Protein AF-L7U2U8-F1 (afdb_monomer)

Organism: Myxococcus stipitatus (strain DSM 14675 / JCM 12634 / Mx s8) (NCBI:txid1278073)

Radius of gyration: 30.74 Å; Cα contacts (8 Å, |Δi|>4): 497; chains: 1; bounding box: 64×40×84 Å

Foldseek 3Di:
DPFPDDFPQVVVLVVQLQVCLLVLVLVSNCCSQCVPDDPDDDDDDVSVVSSVCSVVAKHWPDKDKGFDDDDPDPVCVFWDWPPDFGMKIWTWIAGPVGDIDIDIWGWDADPPDPSHIHTTDIDTDPPLDPQAAAELQVVLVVVLVQVLVLLVVVLPPPDPAAWQEWEWEAELQQQKTATFTARDPPDDPPPQPPGPGRRSDMDHGVSSNVCQVSVHWYQASVRRIWGGDPVSWTHDPVDIDHPLARNQVSVLVSLVVCLVVCSNVSGRHDQNRFYWYAYPVRSDIPPDSVPDDQSGGSHHDD

Mean predicted aligned error: 12.51 Å

Structure (mmCIF, N/CA/C/O backbone):
data_AF-L7U2U8-F1
#
_entry.id   AF-L7U2U8-F1
#
loop_
_atom_site.group_PDB
_atom_site.id
_atom_site.type_symbol
_atom_site.label_atom_id
_atom_site.label_alt_id
_atom_site.label_comp_id
_atom_site.label_asym_id
_atom_site.label_entity_id
_atom_site.label_seq_id
_atom_site.pdbx_PDB_ins_code
_atom_site.Cartn_x
_atom_site.Cartn_y
_atom_site.Cartn_z
_atom_site.occupancy
_atom_site.B_iso_or_equiv
_atom_site.auth_seq_id
_atom_site.auth_comp_id
_atom_site.auth_asym_id
_atom_site.auth_atom_id
_atom_site.pdbx_PDB_model_num
ATOM 1 N N . MET A 1 1 ? 14.836 21.102 -32.777 1.00 46.28 1 MET A N 1
ATOM 2 C CA . MET A 1 1 ? 15.580 20.172 -31.904 1.00 46.28 1 MET A CA 1
ATOM 3 C C . MET A 1 1 ? 16.946 19.984 -32.528 1.00 46.28 1 MET A C 1
ATOM 5 O O . MET A 1 1 ? 17.035 19.417 -33.609 1.00 46.28 1 MET A O 1
ATOM 9 N N . THR A 1 2 ? 17.975 20.584 -31.941 1.00 41.03 2 THR A N 1
ATOM 10 C CA . THR A 1 2 ? 19.362 20.395 -32.369 1.00 41.03 2 THR A CA 1
ATOM 11 C C . THR A 1 2 ? 19.708 18.920 -32.195 1.00 41.03 2 THR A C 1
ATOM 13 O O . THR A 1 2 ? 19.522 18.366 -31.115 1.00 41.03 2 THR A O 1
ATOM 16 N N . SER A 1 3 ? 20.132 18.258 -33.273 1.00 50.34 3 SER A N 1
ATOM 17 C CA . SER A 1 3 ? 20.672 16.900 -33.206 1.00 50.34 3 SER A CA 1
ATOM 18 C C . SER A 1 3 ? 21.872 16.935 -32.264 1.00 50.34 3 SER A C 1
ATOM 20 O O . SER A 1 3 ? 22.925 17.439 -32.648 1.00 50.34 3 SER A O 1
ATOM 22 N N . SER A 1 4 ? 21.713 16.469 -31.024 1.00 66.94 4 SER A N 1
ATOM 23 C CA . SER A 1 4 ? 22.833 16.331 -30.096 1.00 66.94 4 SER A CA 1
ATOM 24 C C . SER A 1 4 ? 23.853 15.399 -30.739 1.00 66.94 4 SER A C 1
ATOM 26 O O . SER A 1 4 ? 23.506 14.277 -31.120 1.00 66.94 4 SER A O 1
ATOM 28 N N . ALA A 1 5 ? 25.084 15.876 -30.916 1.00 85.75 5 ALA A N 1
ATOM 29 C CA . ALA A 1 5 ? 26.161 15.046 -31.429 1.00 85.75 5 ALA A CA 1
ATOM 30 C C . ALA A 1 5 ? 26.309 13.796 -30.549 1.00 85.75 5 ALA A C 1
ATOM 32 O O . ALA A 1 5 ? 26.176 13.865 -29.327 1.00 85.75 5 ALA A O 1
ATOM 33 N N . ILE A 1 6 ? 26.547 12.651 -31.183 1.00 90.19 6 ILE A N 1
ATOM 34 C CA . ILE A 1 6 ? 26.759 11.391 -30.475 1.00 90.19 6 ILE A CA 1
ATOM 35 C C . ILE A 1 6 ? 28.083 11.496 -29.694 1.00 90.19 6 ILE A C 1
ATOM 37 O O . ILE A 1 6 ? 29.093 11.869 -30.295 1.00 90.19 6 ILE A O 1
ATOM 41 N N . PRO A 1 7 ? 28.114 11.170 -28.389 1.00 92.88 7 PRO A N 1
ATOM 42 C CA . PRO A 1 7 ? 29.323 11.255 -27.582 1.00 92.88 7 PRO A CA 1
ATOM 43 C C . PRO A 1 7 ? 30.416 10.311 -28.102 1.00 92.88 7 PRO A C 1
ATOM 45 O O . PRO A 1 7 ? 30.111 9.150 -28.394 1.00 92.88 7 PRO A O 1
ATOM 48 N N . PRO A 1 8 ? 31.691 10.746 -28.147 1.00 94.00 8 PRO A N 1
ATOM 49 C CA . PRO A 1 8 ? 32.804 9.899 -28.578 1.00 94.00 8 PRO A CA 1
ATOM 50 C C . PRO A 1 8 ? 32.905 8.581 -27.803 1.00 94.00 8 PRO A C 1
ATOM 52 O O . PRO A 1 8 ? 33.158 7.539 -28.399 1.00 94.00 8 PRO A O 1
ATOM 55 N N . GLY A 1 9 ? 32.631 8.597 -26.496 1.00 94.62 9 GLY A N 1
ATOM 56 C CA . GLY A 1 9 ? 32.664 7.389 -25.672 1.00 94.62 9 GLY A CA 1
ATOM 57 C C . GLY A 1 9 ? 31.593 6.356 -26.031 1.00 94.62 9 GLY A C 1
ATOM 58 O O . GLY A 1 9 ? 31.852 5.159 -25.972 1.00 94.62 9 GLY A O 1
ATOM 59 N N . ALA A 1 10 ? 30.419 6.790 -26.499 1.00 94.25 10 ALA A N 1
ATOM 60 C CA . ALA A 1 10 ? 29.383 5.868 -26.960 1.00 94.25 10 ALA A CA 1
ATOM 61 C C . ALA A 1 10 ? 29.778 5.204 -28.292 1.00 94.25 10 ALA A C 1
ATOM 63 O O . ALA A 1 10 ? 29.480 4.032 -28.513 1.00 94.25 10 ALA A O 1
ATOM 64 N N . VAL A 1 11 ? 30.484 5.935 -29.163 1.00 95.81 11 VAL A N 1
ATOM 65 C CA . VAL A 1 11 ? 31.072 5.380 -30.394 1.00 95.81 11 VAL A CA 1
ATOM 66 C C . VAL A 1 11 ? 32.167 4.372 -30.049 1.00 95.81 11 VAL A C 1
ATOM 68 O O . VAL A 1 11 ? 32.107 3.236 -30.511 1.00 95.81 11 VAL A O 1
ATOM 71 N N . ALA A 1 12 ? 33.099 4.749 -29.168 1.00 95.94 12 ALA A N 1
ATOM 72 C CA . ALA A 1 12 ? 34.184 3.880 -28.716 1.00 95.94 12 ALA A CA 1
ATOM 73 C C . ALA A 1 12 ? 33.660 2.588 -28.070 1.00 95.94 12 ALA A C 1
ATOM 75 O O . ALA A 1 12 ? 34.180 1.505 -28.338 1.00 95.94 12 ALA A O 1
ATOM 76 N N . PHE A 1 13 ? 32.584 2.681 -27.281 1.00 96.00 13 PHE A N 1
ATOM 77 C CA . PHE A 1 13 ? 31.914 1.513 -26.721 1.00 96.00 13 PHE A CA 1
ATOM 78 C C . PHE A 1 13 ? 31.439 0.553 -27.817 1.00 96.00 13 PHE A C 1
ATOM 80 O O . PHE A 1 13 ? 31.704 -0.646 -27.737 1.00 96.00 13 PHE A O 1
ATOM 87 N N . VAL A 1 14 ? 30.734 1.064 -28.833 1.00 96.19 14 VAL A N 1
ATOM 88 C CA . VAL A 1 14 ? 30.192 0.242 -29.925 1.00 96.19 14 VAL A CA 1
ATOM 89 C C . VAL A 1 14 ? 31.315 -0.377 -30.747 1.00 96.19 14 VAL A C 1
ATOM 91 O O . VAL A 1 14 ? 31.235 -1.556 -31.078 1.00 96.19 14 VAL A O 1
ATOM 94 N N . ASP A 1 15 ? 32.368 0.373 -31.058 1.00 96.75 15 ASP A N 1
ATOM 95 C CA . ASP A 1 15 ? 33.496 -0.158 -31.823 1.00 96.75 15 ASP A CA 1
ATOM 96 C C . ASP A 1 15 ? 34.214 -1.275 -31.062 1.00 96.75 15 ASP A C 1
ATOM 98 O O . ASP A 1 15 ? 34.418 -2.357 -31.617 1.00 96.75 15 ASP A O 1
ATOM 102 N N . ARG A 1 16 ? 34.469 -1.089 -29.763 1.00 96.56 16 ARG A N 1
ATOM 103 C CA . ARG A 1 16 ? 35.051 -2.144 -28.928 1.00 96.56 16 ARG A CA 1
ATOM 104 C C . ARG A 1 16 ? 34.144 -3.370 -28.822 1.00 96.56 16 ARG A C 1
ATOM 106 O O . ARG A 1 16 ? 34.617 -4.502 -28.906 1.00 96.56 16 ARG A O 1
ATOM 113 N N . TRP A 1 17 ? 32.838 -3.159 -28.687 1.00 95.62 17 TRP A N 1
ATOM 114 C CA . TRP A 1 17 ? 31.859 -4.244 -28.681 1.00 95.62 17 TRP A CA 1
ATOM 115 C C . TRP A 1 17 ? 31.926 -5.065 -29.978 1.00 95.62 17 TRP A C 1
ATOM 117 O O . TRP A 1 17 ? 31.936 -6.294 -29.933 1.00 95.62 17 TRP A O 1
ATOM 127 N N . ARG A 1 18 ? 32.033 -4.399 -31.139 1.00 95.81 18 ARG A N 1
ATOM 128 C CA . ARG A 1 18 ? 32.144 -5.057 -32.454 1.00 95.81 18 ARG A CA 1
ATOM 129 C C . ARG A 1 18 ? 33.395 -5.917 -32.552 1.00 95.81 18 ARG A C 1
ATOM 131 O O . ARG A 1 18 ? 33.295 -7.059 -32.991 1.00 95.81 18 ARG A O 1
ATOM 138 N N . GLU A 1 19 ? 34.540 -5.387 -32.126 1.00 96.88 19 GLU A N 1
ATOM 139 C CA . GLU A 1 19 ? 35.806 -6.127 -32.099 1.00 96.88 1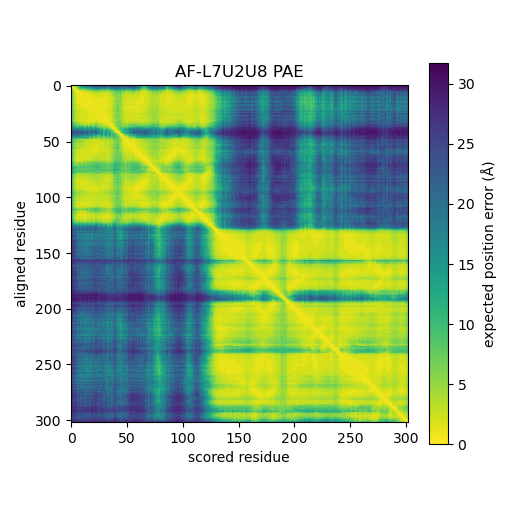9 GLU A CA 1
ATOM 140 C C . GLU A 1 19 ? 35.681 -7.420 -31.286 1.00 96.88 19 GLU A C 1
ATOM 142 O O . GLU A 1 19 ? 36.026 -8.499 -31.768 1.00 96.88 19 GLU A O 1
ATOM 147 N N . LEU A 1 20 ? 35.143 -7.314 -30.068 1.00 94.81 20 LEU A N 1
ATOM 148 C CA . LEU A 1 20 ? 34.976 -8.437 -29.146 1.00 94.81 20 LEU A CA 1
ATOM 149 C C . LEU A 1 20 ? 33.985 -9.478 -29.691 1.00 94.81 20 LEU A C 1
ATOM 151 O O . LEU A 1 20 ? 34.262 -10.679 -29.657 1.00 94.81 20 LEU A O 1
ATOM 155 N N . PHE A 1 21 ? 32.861 -9.030 -30.258 1.00 94.94 21 PHE A N 1
ATOM 156 C CA . PHE A 1 21 ? 31.868 -9.904 -30.883 1.00 94.94 21 PHE A CA 1
ATOM 157 C C . PHE A 1 21 ? 32.439 -10.652 -32.097 1.00 94.94 21 PHE A C 1
ATOM 159 O O . PHE A 1 21 ? 32.289 -11.874 -32.209 1.00 94.94 21 PHE A O 1
ATOM 166 N N . ASP A 1 22 ? 33.127 -9.947 -32.998 1.00 94.31 22 ASP A N 1
ATOM 167 C CA . ASP A 1 22 ? 33.679 -10.536 -34.220 1.00 94.31 22 ASP A CA 1
ATOM 168 C C . ASP A 1 22 ? 34.831 -11.514 -33.927 1.00 94.31 22 ASP A C 1
ATOM 170 O O . ASP A 1 22 ? 34.975 -12.527 -34.630 1.00 94.31 22 ASP A O 1
ATOM 174 N N . ALA A 1 23 ? 35.591 -11.258 -32.855 1.00 95.19 23 ALA A N 1
ATOM 175 C CA . ALA A 1 23 ? 36.606 -12.157 -32.305 1.00 95.19 23 ALA A CA 1
ATOM 176 C C . ALA A 1 23 ? 36.019 -13.351 -31.530 1.00 95.19 23 ALA A C 1
ATOM 178 O O . ALA A 1 23 ? 36.747 -14.295 -31.227 1.00 95.19 23 ALA A O 1
ATOM 179 N N . CYS A 1 24 ? 34.713 -13.337 -31.236 1.00 93.00 24 CYS A N 1
ATOM 180 C CA . CYS A 1 24 ? 34.048 -14.302 -30.356 1.00 93.00 24 CYS A CA 1
ATOM 181 C C . CYS A 1 24 ? 34.644 -14.342 -28.933 1.00 93.00 24 CYS A C 1
ATOM 183 O O . CYS A 1 24 ? 34.600 -15.380 -28.268 1.00 93.00 24 CYS A O 1
ATOM 185 N N . ASP A 1 25 ? 35.181 -13.214 -28.454 1.00 92.81 25 ASP A N 1
ATOM 186 C CA . ASP A 1 25 ? 35.653 -13.058 -27.078 1.00 92.81 25 ASP A CA 1
ATOM 187 C C . ASP A 1 25 ? 34.469 -12.759 -26.153 1.00 92.81 25 ASP A C 1
ATOM 189 O O . ASP A 1 25 ? 34.165 -11.616 -25.813 1.00 92.81 25 ASP A O 1
ATOM 193 N N . TRP A 1 26 ? 33.764 -13.814 -25.749 1.00 88.56 26 TRP A N 1
ATOM 194 C CA . TRP A 1 26 ? 32.560 -13.680 -24.930 1.00 88.56 26 TRP A CA 1
ATOM 195 C C . TRP A 1 26 ? 32.828 -13.217 -23.501 1.00 88.56 26 TRP A C 1
ATOM 197 O O . TRP A 1 26 ? 31.919 -12.696 -22.858 1.00 88.56 26 TRP A O 1
ATOM 207 N N . SER A 1 27 ? 34.043 -13.439 -22.997 1.00 87.00 27 SER A N 1
ATOM 208 C CA . SER A 1 27 ? 34.428 -12.979 -21.665 1.00 87.00 27 SER A CA 1
ATOM 209 C C . SER A 1 27 ? 34.707 -11.483 -21.696 1.00 87.00 27 SER A C 1
ATOM 211 O O . SER A 1 27 ? 34.149 -10.742 -20.890 1.00 87.00 27 SER A O 1
ATOM 213 N N . GLY A 1 28 ? 35.501 -11.034 -22.672 1.00 90.38 28 GLY A N 1
ATOM 214 C CA . GLY A 1 28 ? 35.770 -9.619 -22.892 1.00 90.38 28 GLY A CA 1
ATOM 215 C C . GLY A 1 28 ? 34.504 -8.841 -23.239 1.00 90.38 28 GLY A C 1
ATOM 216 O O . GLY A 1 28 ? 34.296 -7.764 -22.690 1.00 90.38 28 GLY A O 1
ATOM 217 N N . LEU A 1 29 ? 33.617 -9.401 -24.072 1.00 90.38 29 LEU A N 1
ATOM 218 C CA . LEU A 1 29 ? 32.336 -8.771 -24.412 1.00 90.38 29 LEU A CA 1
ATOM 219 C C . LEU A 1 29 ? 31.479 -8.526 -23.166 1.00 90.38 29 LEU A C 1
ATOM 221 O O . LEU A 1 29 ? 30.993 -7.417 -22.971 1.00 90.38 29 LEU A O 1
ATOM 225 N N . ARG A 1 30 ? 31.364 -9.527 -22.286 1.00 86.44 30 ARG A N 1
ATOM 226 C CA . ARG A 1 30 ? 30.598 -9.405 -21.040 1.00 86.44 30 ARG A CA 1
ATOM 227 C C . ARG A 1 30 ? 31.204 -8.373 -20.089 1.00 86.44 30 ARG A C 1
ATOM 229 O O . ARG A 1 30 ? 30.466 -7.569 -19.530 1.00 86.44 30 ARG A O 1
ATOM 236 N N . ALA A 1 31 ? 32.526 -8.393 -19.915 1.00 88.00 31 ALA A N 1
ATOM 237 C CA . ALA A 1 31 ? 33.228 -7.417 -19.080 1.00 88.00 31 ALA A CA 1
ATOM 238 C C . ALA A 1 31 ? 33.072 -5.985 -19.619 1.00 88.00 31 ALA A C 1
ATOM 240 O O . ALA A 1 31 ? 32.948 -5.043 -18.845 1.00 88.00 31 ALA A O 1
ATOM 241 N N . HIS A 1 32 ? 33.029 -5.833 -20.945 1.00 91.00 32 HIS A N 1
ATOM 242 C CA . HIS A 1 32 ? 32.796 -4.555 -21.614 1.00 91.00 32 HIS A CA 1
ATOM 243 C C . HIS A 1 32 ? 31.347 -4.070 -21.463 1.00 91.00 32 HIS A C 1
ATOM 245 O O . HIS A 1 32 ? 31.112 -2.898 -21.196 1.00 91.00 32 HIS A O 1
ATOM 251 N N . GLU A 1 33 ? 30.358 -4.956 -21.602 1.00 90.06 33 GLU A N 1
ATOM 252 C CA . GLU A 1 33 ? 28.937 -4.608 -21.465 1.00 90.06 33 GLU A CA 1
ATOM 253 C C . GLU A 1 33 ? 28.534 -4.278 -20.024 1.00 90.06 33 GLU A C 1
ATOM 255 O O . GLU A 1 33 ? 27.734 -3.362 -19.799 1.00 90.06 33 GLU A O 1
ATOM 260 N N . HIS A 1 34 ? 29.076 -5.029 -19.064 1.00 86.38 34 HIS A N 1
ATOM 261 C CA . HIS A 1 34 ? 28.668 -5.017 -17.664 1.00 86.38 34 HIS A CA 1
ATOM 262 C C . HIS A 1 34 ? 29.891 -5.119 -16.733 1.00 86.38 34 HIS A C 1
ATOM 264 O O . HIS A 1 34 ? 30.089 -6.159 -16.099 1.00 86.38 34 HIS A O 1
ATOM 270 N N . PRO A 1 35 ? 30.701 -4.050 -16.615 1.00 82.81 35 PRO A N 1
ATOM 271 C CA . PRO A 1 35 ? 31.936 -4.067 -15.821 1.00 82.81 35 PRO A CA 1
ATOM 272 C C . PRO A 1 35 ? 31.700 -4.352 -14.329 1.00 82.81 35 PRO A C 1
ATOM 274 O O . PRO A 1 35 ? 32.564 -4.909 -13.659 1.00 82.81 35 PRO A O 1
ATOM 277 N N . ASP A 1 36 ? 30.507 -4.033 -13.822 1.00 81.94 36 ASP A N 1
ATOM 278 C CA . ASP A 1 36 ? 30.144 -4.190 -12.408 1.00 81.94 36 ASP A CA 1
ATOM 279 C C . ASP A 1 36 ? 29.576 -5.584 -12.073 1.00 81.94 36 ASP A C 1
ATOM 281 O O . ASP A 1 36 ? 29.234 -5.863 -10.921 1.00 81.94 36 ASP A O 1
ATOM 285 N N . PHE A 1 37 ? 29.385 -6.459 -13.068 1.00 77.00 37 PHE A N 1
ATOM 286 C CA . PHE A 1 37 ? 28.764 -7.762 -12.838 1.00 77.00 37 PHE A CA 1
ATOM 287 C C . PHE A 1 37 ? 29.791 -8.776 -12.327 1.00 77.00 37 PHE A C 1
ATOM 289 O O . PHE A 1 37 ? 30.851 -8.938 -12.933 1.00 77.00 37 PHE A O 1
ATOM 296 N N . PRO A 1 38 ? 29.470 -9.546 -11.269 1.00 68.31 38 PRO A N 1
ATOM 297 C CA . PRO A 1 38 ? 30.338 -10.629 -10.839 1.00 68.31 38 PRO A CA 1
ATOM 298 C C . PRO A 1 38 ? 30.418 -11.697 -11.936 1.00 68.31 38 PRO A C 1
ATOM 300 O O . PRO A 1 38 ? 29.432 -11.980 -12.631 1.00 68.31 38 PRO A O 1
ATOM 303 N N . GLU A 1 39 ? 31.567 -12.372 -12.044 1.00 64.44 39 GLU A N 1
ATOM 304 C CA . GLU A 1 39 ? 31.780 -13.440 -13.033 1.00 64.44 39 GLU A CA 1
ATOM 305 C C . GLU A 1 39 ? 30.669 -14.519 -12.986 1.00 64.44 39 GLU A C 1
ATOM 307 O O . GLU A 1 39 ? 30.337 -15.111 -14.017 1.00 64.44 39 GLU A O 1
ATOM 312 N N . ALA A 1 40 ? 29.992 -14.699 -11.838 1.00 55.00 40 ALA A N 1
ATOM 313 C CA . ALA A 1 40 ? 29.053 -15.791 -11.558 1.00 55.00 40 ALA A CA 1
ATOM 314 C C . ALA A 1 40 ? 27.517 -15.489 -11.488 1.00 55.00 40 ALA A C 1
ATOM 316 O O . ALA A 1 40 ? 26.773 -16.428 -11.209 1.00 55.00 40 ALA A O 1
ATOM 317 N N . GLY A 1 41 ? 26.962 -14.294 -11.789 1.00 50.75 41 GLY A N 1
ATOM 318 C CA . GLY A 1 41 ? 25.479 -14.138 -11.970 1.00 50.75 41 GLY A CA 1
ATOM 319 C C . GLY A 1 41 ? 24.918 -12.697 -12.067 1.00 50.75 41 GLY A C 1
ATOM 320 O O . GLY A 1 41 ? 25.703 -11.778 -11.867 1.00 50.75 41 GLY A O 1
ATOM 321 N N . PRO A 1 42 ? 23.587 -12.454 -12.259 1.00 50.00 42 PRO A N 1
ATOM 322 C CA . PRO A 1 42 ? 22.564 -13.047 -13.165 1.00 50.00 42 PRO A CA 1
ATOM 323 C C . PRO A 1 42 ? 22.126 -12.068 -14.324 1.00 50.00 42 PRO A C 1
ATOM 325 O O . PRO A 1 42 ? 22.556 -10.921 -14.306 1.00 50.00 42 PRO A O 1
ATOM 328 N N . PRO A 1 43 ? 21.185 -12.386 -15.265 1.00 57.34 43 PRO A N 1
ATOM 329 C CA . PRO A 1 43 ? 21.063 -13.583 -16.113 1.00 57.34 43 PRO A CA 1
ATOM 330 C C . PRO A 1 43 ? 20.791 -13.351 -17.647 1.00 57.34 43 PRO A C 1
ATOM 332 O O . PRO A 1 43 ? 19.831 -12.715 -18.069 1.00 57.34 43 PRO A O 1
ATOM 335 N N . ARG A 1 44 ? 21.555 -14.079 -18.481 1.00 52.38 44 ARG A N 1
ATOM 336 C CA . ARG A 1 44 ? 21.179 -15.118 -19.490 1.00 52.38 44 ARG A CA 1
ATOM 337 C C . ARG A 1 44 ? 20.357 -14.836 -20.770 1.00 52.38 44 ARG A C 1
ATOM 339 O O . ARG A 1 44 ? 20.554 -15.605 -21.715 1.00 52.38 44 ARG A O 1
ATOM 346 N N . GLN A 1 45 ? 19.468 -13.845 -20.878 1.00 49.88 45 GLN A N 1
ATOM 347 C CA . GLN A 1 45 ? 18.602 -13.782 -22.082 1.00 49.88 45 GLN A CA 1
ATOM 348 C C . GLN A 1 45 ? 19.297 -13.219 -23.334 1.00 49.88 45 GLN A C 1
ATOM 350 O O . GLN A 1 45 ? 19.292 -13.890 -24.366 1.00 49.88 45 GLN A O 1
ATOM 355 N N . ASN A 1 46 ? 19.948 -12.053 -23.256 1.00 53.12 46 ASN A N 1
ATOM 356 C CA . ASN A 1 46 ? 20.633 -11.474 -24.423 1.00 53.12 46 ASN A CA 1
ATOM 357 C C . ASN A 1 46 ? 21.952 -12.191 -24.747 1.00 53.12 46 ASN A C 1
ATOM 359 O O . ASN A 1 46 ? 22.205 -12.478 -25.917 1.00 53.12 46 ASN A O 1
ATOM 363 N N . ASP A 1 47 ? 22.733 -12.565 -23.727 1.00 66.12 47 ASP A N 1
ATOM 364 C CA . ASP A 1 47 ? 24.003 -13.283 -23.896 1.00 66.12 47 ASP A CA 1
ATOM 365 C C . ASP A 1 47 ? 23.847 -14.549 -24.734 1.00 66.12 47 ASP A C 1
ATOM 367 O O . ASP A 1 47 ? 24.667 -14.814 -25.608 1.00 66.12 47 ASP A O 1
ATOM 371 N N . SER A 1 48 ? 22.797 -15.342 -24.489 1.00 66.75 48 SER A N 1
ATOM 372 C CA . SER A 1 48 ? 22.593 -16.608 -25.202 1.00 66.75 48 SER A CA 1
ATOM 373 C C . SER A 1 48 ? 22.264 -16.399 -26.683 1.00 66.75 48 SER A C 1
ATOM 375 O O . SER A 1 48 ? 22.789 -17.123 -27.531 1.00 66.75 48 SER A O 1
ATOM 377 N N . PHE A 1 49 ? 21.465 -15.378 -27.009 1.00 78.88 49 PHE A N 1
ATOM 378 C CA . PHE A 1 49 ? 21.120 -15.031 -28.386 1.00 78.88 49 PHE A CA 1
ATOM 379 C C . PHE A 1 49 ? 22.312 -14.437 -29.145 1.00 78.88 49 PHE A C 1
ATOM 381 O O . PHE A 1 49 ? 22.685 -14.955 -30.197 1.00 78.88 49 PHE A O 1
ATOM 388 N N . ILE A 1 50 ? 22.952 -13.401 -28.592 1.00 82.62 50 ILE A N 1
ATOM 389 C CA . ILE A 1 50 ? 24.099 -12.716 -29.209 1.00 82.62 50 ILE A CA 1
ATOM 390 C C . ILE A 1 50 ? 25.264 -13.694 -29.400 1.00 82.62 50 ILE A C 1
ATOM 392 O O . ILE A 1 50 ? 25.771 -13.845 -30.514 1.00 82.62 50 ILE A O 1
ATOM 396 N N . ARG A 1 51 ? 25.624 -14.459 -28.362 1.00 85.56 51 ARG A N 1
ATOM 397 C CA . ARG A 1 51 ? 26.644 -15.515 -28.464 1.00 85.56 51 ARG A CA 1
ATOM 398 C C . ARG A 1 51 ? 26.257 -16.577 -29.493 1.00 85.56 51 ARG A C 1
ATOM 400 O O . ARG A 1 51 ? 27.107 -17.030 -30.258 1.00 85.56 51 ARG A O 1
ATOM 407 N N . GLY A 1 52 ? 24.980 -16.960 -29.542 1.00 86.06 52 GLY A N 1
ATOM 408 C CA . GLY A 1 52 ? 24.448 -17.899 -30.529 1.00 86.06 52 GLY A CA 1
ATOM 409 C C . GLY A 1 52 ? 24.657 -17.423 -31.969 1.00 86.06 52 GLY A C 1
ATOM 410 O O . GLY A 1 52 ? 25.112 -18.202 -32.809 1.00 86.06 52 GLY A O 1
ATOM 411 N N . LEU A 1 53 ? 24.405 -16.141 -32.248 1.00 89.50 53 LEU A N 1
ATOM 412 C CA . LEU A 1 53 ? 24.649 -15.538 -33.561 1.00 89.50 53 LEU A CA 1
ATOM 413 C C . LEU A 1 53 ? 26.138 -15.542 -33.922 1.00 89.50 53 LEU A C 1
ATOM 415 O O . LEU A 1 53 ? 26.507 -15.998 -35.008 1.00 89.50 53 LEU A O 1
ATOM 419 N N . GLY A 1 54 ? 27.003 -15.097 -33.010 1.00 90.69 54 GLY A N 1
ATOM 420 C CA . GLY A 1 54 ? 28.446 -15.065 -33.248 1.00 90.69 54 GLY A CA 1
ATOM 421 C C . GLY A 1 54 ? 29.050 -16.451 -33.492 1.00 90.69 54 GLY A C 1
ATOM 422 O O . GLY A 1 54 ? 29.788 -16.640 -34.466 1.00 90.69 54 GLY A O 1
ATOM 423 N N . ASN A 1 55 ? 28.654 -17.443 -32.683 1.00 91.06 55 ASN A N 1
ATOM 424 C CA . ASN A 1 55 ? 29.032 -18.853 -32.850 1.00 91.06 55 ASN A CA 1
ATOM 425 C C . ASN A 1 55 ? 28.486 -19.457 -34.155 1.00 91.06 55 ASN A C 1
ATOM 427 O O . ASN A 1 55 ? 29.125 -20.318 -34.755 1.00 91.06 55 ASN A O 1
ATOM 431 N N . SER A 1 56 ? 27.338 -18.971 -34.637 1.00 93.06 56 SER A N 1
ATOM 432 C CA . SER A 1 56 ? 26.761 -19.348 -35.938 1.00 93.06 56 SER A CA 1
ATOM 433 C C . SER A 1 56 ? 27.429 -18.636 -37.127 1.00 93.06 56 SER A C 1
ATOM 435 O O . SER A 1 56 ? 26.978 -18.756 -38.268 1.00 93.06 56 SER A O 1
ATOM 437 N N . GLY A 1 57 ? 28.509 -17.889 -36.881 1.00 95.19 57 GLY A N 1
ATOM 438 C CA . GLY A 1 57 ? 29.313 -17.236 -37.910 1.00 95.19 57 GLY A CA 1
ATOM 439 C C . GLY A 1 57 ? 28.764 -15.896 -38.397 1.00 95.19 57 GLY A C 1
ATOM 440 O O . GLY A 1 57 ? 29.200 -15.434 -39.453 1.00 95.19 57 GLY A O 1
ATOM 441 N N . PHE A 1 58 ? 27.823 -15.278 -37.675 1.00 97.38 58 PHE A N 1
ATOM 442 C CA . PHE A 1 58 ? 27.424 -13.892 -37.928 1.00 97.38 58 PHE A CA 1
ATOM 443 C C . PHE A 1 58 ? 28.498 -12.922 -37.430 1.00 97.38 58 PHE A C 1
ATOM 445 O O . PHE A 1 58 ? 29.130 -13.157 -36.402 1.00 97.38 58 PHE A O 1
ATOM 452 N N . ARG A 1 59 ? 28.706 -11.835 -38.172 1.00 96.94 59 ARG A N 1
ATOM 453 C CA . ARG A 1 59 ? 29.654 -10.753 -37.877 1.00 96.94 59 ARG A CA 1
ATOM 454 C C . ARG A 1 59 ? 28.995 -9.402 -38.100 1.00 96.94 59 ARG A C 1
ATOM 456 O O . ARG A 1 59 ? 28.018 -9.325 -38.853 1.00 96.94 59 ARG A O 1
ATOM 463 N N . VAL A 1 60 ? 29.497 -8.349 -37.464 1.00 96.44 60 VAL A N 1
ATOM 464 C CA . VAL A 1 60 ? 28.881 -7.022 -37.579 1.00 96.44 60 VAL A CA 1
ATOM 465 C C . VAL A 1 60 ? 29.146 -6.425 -38.960 1.00 96.44 60 VAL A C 1
ATOM 467 O O . VAL A 1 60 ? 30.267 -6.067 -39.306 1.00 96.44 60 VAL A O 1
ATOM 470 N N . LYS A 1 61 ? 28.086 -6.267 -39.757 1.00 96.88 61 LYS A N 1
ATOM 471 C CA . LYS A 1 61 ? 28.125 -5.592 -41.062 1.00 96.88 61 LYS A CA 1
ATOM 472 C C . LYS A 1 61 ? 28.029 -4.076 -40.902 1.00 96.88 61 LYS A C 1
ATOM 474 O O . LYS A 1 61 ? 28.732 -3.338 -41.586 1.00 96.88 61 LYS A O 1
ATOM 479 N N . SER A 1 62 ? 27.148 -3.609 -40.022 1.00 96.62 62 SER A N 1
ATOM 480 C CA . SER A 1 62 ? 26.994 -2.186 -39.716 1.00 96.62 62 SER A CA 1
ATOM 481 C C . SER A 1 62 ? 26.443 -1.978 -38.313 1.00 96.62 62 SER A C 1
ATOM 483 O O . SER A 1 62 ? 25.656 -2.792 -37.836 1.00 96.62 62 SER A O 1
ATOM 485 N N . ALA A 1 63 ? 26.810 -0.856 -37.702 1.00 96.00 63 ALA A N 1
ATOM 486 C CA . ALA A 1 63 ? 26.293 -0.394 -36.424 1.00 96.00 63 ALA A CA 1
ATOM 487 C C . ALA A 1 63 ? 25.870 1.073 -36.565 1.00 96.00 63 ALA A C 1
ATOM 489 O O . ALA A 1 63 ? 26.626 1.884 -37.102 1.00 96.00 63 ALA A O 1
ATOM 490 N N . LYS A 1 64 ? 24.661 1.417 -36.120 1.00 95.88 64 LYS A N 1
ATOM 491 C CA . LYS A 1 64 ? 24.126 2.779 -36.192 1.00 95.88 64 LYS A CA 1
ATOM 492 C C . LYS A 1 64 ? 23.635 3.217 -34.824 1.00 95.88 64 LYS A C 1
ATOM 494 O O . LYS A 1 64 ? 22.606 2.747 -34.348 1.00 95.88 64 LYS A O 1
ATOM 499 N N . LEU A 1 65 ? 24.357 4.153 -34.222 1.00 95.06 65 LEU A N 1
ATOM 500 C CA . LEU A 1 65 ? 23.999 4.734 -32.938 1.00 95.06 65 LEU A CA 1
ATOM 501 C C . LEU A 1 65 ? 23.040 5.922 -33.133 1.00 95.06 65 LEU A C 1
ATOM 503 O O . LEU A 1 65 ? 23.212 6.732 -34.044 1.00 95.06 65 LEU A O 1
ATOM 507 N N . LYS A 1 66 ? 22.003 6.008 -32.301 1.00 94.44 66 LYS A N 1
ATOM 508 C CA . LYS A 1 66 ? 20.990 7.076 -32.307 1.00 94.44 66 LYS A CA 1
ATOM 509 C C . LYS A 1 66 ? 20.507 7.362 -30.879 1.00 94.44 66 LYS A C 1
ATOM 511 O O . LYS A 1 66 ? 20.671 6.499 -30.017 1.00 94.44 66 LYS A O 1
ATOM 516 N N . PRO A 1 67 ? 19.907 8.534 -30.600 1.00 94.19 67 PRO A N 1
ATOM 517 C CA . PRO A 1 67 ? 19.262 8.785 -29.313 1.00 94.19 67 PRO A CA 1
ATOM 518 C C . PRO A 1 67 ? 18.218 7.714 -28.986 1.00 94.19 67 PRO A C 1
ATOM 520 O O . PRO A 1 67 ? 17.505 7.238 -29.877 1.00 94.19 67 PRO A O 1
ATOM 523 N N . PHE A 1 68 ? 18.137 7.322 -27.715 1.00 91.94 68 PHE A N 1
ATOM 524 C CA . PHE A 1 68 ? 17.203 6.295 -27.279 1.00 91.94 68 PHE A CA 1
ATOM 525 C C . PHE A 1 68 ? 15.756 6.779 -27.389 1.00 91.94 68 PHE A C 1
ATOM 527 O O . PHE A 1 68 ? 15.376 7.822 -26.859 1.00 91.94 68 PHE A O 1
ATOM 534 N N . VAL A 1 69 ? 14.932 5.965 -28.044 1.00 86.19 69 VAL A N 1
ATOM 535 C CA . VAL A 1 69 ? 13.475 6.081 -28.036 1.00 86.19 69 VAL A CA 1
ATOM 536 C C . VAL A 1 69 ? 12.938 4.698 -27.719 1.00 86.19 69 VAL A C 1
ATOM 538 O O . VAL A 1 69 ? 13.220 3.752 -28.454 1.00 86.19 69 VAL A O 1
ATOM 541 N N . GLN A 1 70 ? 12.178 4.572 -26.629 1.00 79.06 70 GLN A N 1
ATOM 542 C CA . GLN A 1 70 ? 11.676 3.275 -26.190 1.00 79.06 70 GLN A CA 1
ATOM 543 C C . GLN A 1 70 ? 10.816 2.624 -27.291 1.00 79.06 70 GLN A C 1
ATOM 545 O O . GLN A 1 70 ? 9.799 3.203 -27.695 1.00 79.06 70 GLN A O 1
ATOM 550 N N . PRO A 1 71 ? 11.183 1.426 -27.787 1.00 73.62 71 PRO A N 1
ATOM 551 C CA . PRO A 1 71 ? 10.397 0.751 -28.810 1.00 73.62 71 PRO A CA 1
ATOM 552 C C . PRO A 1 71 ? 9.029 0.328 -28.269 1.00 73.62 71 PRO A C 1
ATOM 554 O O . PRO A 1 71 ? 8.889 -0.066 -27.112 1.00 73.62 71 PRO A O 1
ATOM 557 N N . ARG A 1 72 ? 8.007 0.313 -29.132 1.00 72.81 72 ARG A N 1
ATOM 558 C CA . ARG A 1 72 ? 6.638 -0.119 -28.776 1.00 72.81 72 ARG A CA 1
ATOM 559 C C . ARG A 1 72 ? 6.464 -1.647 -28.716 1.00 72.81 72 ARG A C 1
ATOM 561 O O . ARG A 1 72 ? 5.352 -2.150 -28.877 1.00 72.81 72 ARG A O 1
ATOM 568 N N . TRP A 1 73 ? 7.545 -2.401 -28.532 1.00 74.00 73 TRP A N 1
ATOM 569 C CA . TRP A 1 73 ? 7.511 -3.864 -28.533 1.00 74.00 73 TRP A CA 1
ATOM 570 C C . TRP A 1 73 ? 6.873 -4.422 -27.260 1.00 74.00 73 TRP A C 1
ATOM 572 O O . TRP A 1 73 ? 6.988 -3.848 -26.179 1.00 74.00 73 TRP A O 1
ATOM 582 N N . SER A 1 74 ? 6.211 -5.574 -27.385 1.00 65.81 74 SER A N 1
ATOM 583 C CA . SER A 1 74 ? 5.498 -6.223 -26.278 1.00 65.81 74 SER A CA 1
ATOM 584 C C . SER A 1 74 ? 6.415 -6.650 -25.131 1.00 65.81 74 SER A C 1
ATOM 586 O O . SER A 1 74 ? 5.961 -6.652 -23.991 1.00 65.81 74 SER A O 1
ATOM 588 N N . ILE A 1 75 ? 7.690 -6.952 -25.404 1.00 59.78 75 ILE A N 1
ATOM 589 C CA . ILE A 1 75 ? 8.678 -7.325 -24.380 1.00 59.78 75 ILE A CA 1
ATOM 590 C C . ILE A 1 75 ? 8.836 -6.234 -23.310 1.00 59.78 75 ILE A C 1
ATOM 592 O O . ILE A 1 75 ? 8.846 -6.538 -22.122 1.00 59.78 75 ILE A O 1
ATOM 596 N N . PHE A 1 76 ? 8.785 -4.956 -23.701 1.00 67.00 76 PHE A N 1
ATOM 597 C CA . PHE A 1 76 ? 8.870 -3.819 -22.777 1.00 67.00 76 PHE A CA 1
ATOM 598 C C . PHE A 1 76 ? 7.613 -3.618 -21.910 1.00 67.00 76 PHE A C 1
ATOM 600 O O . PHE A 1 76 ? 7.557 -2.688 -21.109 1.00 67.00 76 PHE A O 1
ATOM 607 N N . ARG A 1 77 ? 6.581 -4.465 -22.052 1.00 64.50 77 ARG A N 1
ATOM 608 C CA . ARG A 1 77 ? 5.440 -4.506 -21.118 1.00 64.50 77 ARG A CA 1
ATOM 609 C C . ARG A 1 77 ? 5.752 -5.300 -19.852 1.00 64.50 77 ARG A C 1
ATOM 611 O O . ARG A 1 77 ? 5.102 -5.073 -18.838 1.00 64.50 77 ARG A O 1
ATOM 618 N N . LEU A 1 78 ? 6.685 -6.248 -19.940 1.00 64.81 78 LEU A N 1
ATOM 619 C CA . LEU A 1 78 ? 7.031 -7.190 -18.871 1.00 64.81 78 LEU A CA 1
ATOM 620 C C . LEU A 1 78 ? 8.462 -6.992 -18.362 1.00 64.81 78 LEU A C 1
ATOM 622 O O . LEU A 1 78 ? 8.855 -7.622 -17.389 1.00 64.81 78 LEU A O 1
ATOM 626 N N . SER A 1 79 ? 9.240 -6.116 -18.993 1.00 74.88 79 SER A N 1
ATOM 627 C CA . SER A 1 79 ? 10.596 -5.781 -18.576 1.00 74.88 79 SER A CA 1
ATOM 628 C C . SER A 1 79 ? 10.915 -4.309 -18.834 1.00 74.88 79 SER A C 1
ATOM 630 O O . SER A 1 79 ? 10.319 -3.661 -19.698 1.00 74.88 79 SER A O 1
ATOM 632 N N . ARG A 1 80 ? 11.870 -3.768 -18.077 1.00 83.56 80 ARG A N 1
ATOM 633 C CA . ARG A 1 80 ? 12.477 -2.449 -18.310 1.00 83.56 80 ARG A CA 1
ATOM 634 C C . ARG A 1 80 ? 13.976 -2.591 -18.543 1.00 83.56 80 ARG A C 1
ATOM 636 O O . ARG A 1 80 ? 14.577 -3.548 -18.071 1.00 83.56 80 ARG A O 1
ATOM 643 N N . LEU A 1 81 ? 14.572 -1.632 -19.246 1.00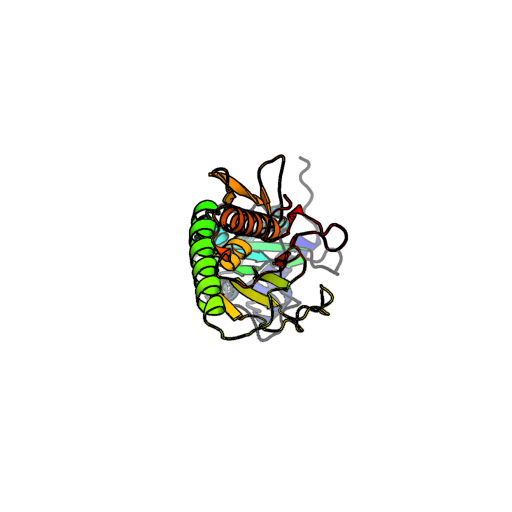 86.00 81 LEU A N 1
ATOM 644 C CA . LEU A 1 81 ? 16.026 -1.549 -19.387 1.00 86.00 81 LEU A CA 1
ATOM 645 C C . LEU A 1 81 ? 16.628 -0.863 -18.159 1.00 86.00 81 LEU A C 1
ATOM 647 O O . LEU A 1 81 ? 16.107 0.159 -17.707 1.00 86.00 81 LEU A O 1
ATOM 651 N N . HIS A 1 82 ? 17.709 -1.426 -17.629 1.00 85.06 82 HIS A N 1
ATOM 652 C CA . HIS A 1 82 ? 18.470 -0.851 -16.528 1.00 85.06 82 HIS A CA 1
ATOM 653 C C . HIS A 1 82 ? 19.981 -0.917 -16.810 1.00 85.06 82 HIS A C 1
ATOM 655 O O . HIS A 1 82 ? 20.449 -1.948 -17.288 1.00 85.06 82 HIS A O 1
ATOM 661 N N . PRO A 1 83 ? 20.746 0.149 -16.510 1.00 88.19 83 PRO A N 1
ATOM 662 C CA . PRO A 1 83 ? 20.262 1.512 -16.229 1.00 88.19 83 PRO A CA 1
ATOM 663 C C . PRO A 1 83 ? 19.454 2.103 -17.407 1.00 88.19 83 PRO A C 1
ATOM 665 O O . PRO A 1 83 ? 19.494 1.542 -18.508 1.00 88.19 83 PRO A O 1
ATOM 668 N N . PRO A 1 84 ? 18.700 3.204 -17.206 1.00 90.00 84 PRO A N 1
ATOM 669 C CA . PRO A 1 84 ? 17.949 3.851 -18.279 1.00 90.00 84 PRO A CA 1
ATOM 670 C C . PRO A 1 84 ? 18.871 4.265 -19.440 1.00 90.00 84 PRO A C 1
ATOM 672 O O . PRO A 1 84 ? 19.817 5.024 -19.222 1.00 90.00 84 PRO A O 1
ATOM 675 N N . PRO A 1 85 ? 18.632 3.778 -20.668 1.00 92.25 85 PRO A N 1
ATOM 676 C CA . PRO A 1 85 ? 19.498 4.079 -21.798 1.00 92.25 85 PRO A CA 1
ATOM 677 C C . PRO A 1 85 ? 19.302 5.506 -22.314 1.00 92.25 85 PRO A C 1
ATOM 679 O O . PRO A 1 85 ? 18.191 6.034 -22.357 1.00 92.25 85 PRO A O 1
ATOM 682 N N . THR A 1 86 ? 20.395 6.098 -22.782 1.00 94.12 86 THR A N 1
ATOM 683 C CA . THR A 1 86 ? 20.428 7.389 -23.481 1.00 94.12 86 THR A CA 1
ATOM 684 C C . THR A 1 86 ? 20.613 7.217 -24.985 1.00 94.12 86 THR A C 1
ATOM 686 O O . THR A 1 86 ? 20.133 8.047 -25.760 1.00 94.12 86 THR A O 1
ATOM 689 N N . TYR A 1 87 ? 21.233 6.114 -25.416 1.00 94.69 87 TYR A N 1
ATOM 690 C CA . TYR A 1 87 ? 21.430 5.790 -26.827 1.00 94.69 87 TYR A CA 1
ATOM 691 C C . TYR A 1 87 ? 20.973 4.372 -27.167 1.00 94.69 87 TYR A C 1
ATOM 693 O O . TYR A 1 87 ? 20.872 3.485 -26.320 1.00 94.69 87 TYR A O 1
ATOM 701 N N . TRP A 1 88 ? 20.692 4.171 -28.448 1.00 93.38 88 TRP A N 1
ATOM 702 C CA . TRP A 1 88 ? 20.298 2.907 -29.046 1.00 93.38 88 TRP A CA 1
ATOM 703 C C . TRP A 1 88 ? 21.178 2.635 -30.261 1.00 93.38 88 TRP A C 1
ATOM 705 O O . TRP A 1 88 ? 21.277 3.479 -31.152 1.00 93.38 88 TRP A O 1
ATOM 715 N N . CYS A 1 89 ? 21.813 1.470 -30.309 1.00 94.69 89 CYS A N 1
ATOM 716 C CA . CYS A 1 89 ? 22.611 1.023 -31.440 1.00 94.69 89 CYS A CA 1
ATOM 717 C C . CYS A 1 89 ? 21.841 -0.040 -32.224 1.00 94.69 89 CYS A C 1
ATOM 719 O O . CYS A 1 89 ? 21.587 -1.116 -31.689 1.00 94.69 89 CYS A O 1
ATOM 721 N N . ASP A 1 90 ? 21.480 0.248 -33.475 1.00 93.94 90 ASP A N 1
ATOM 722 C CA . ASP A 1 90 ? 20.983 -0.770 -34.404 1.00 93.94 90 ASP A CA 1
ATOM 723 C C . ASP A 1 90 ? 22.181 -1.495 -35.031 1.00 93.94 90 ASP A C 1
ATOM 725 O O . ASP A 1 90 ? 23.061 -0.856 -35.615 1.00 93.94 90 ASP A O 1
ATOM 729 N N . LEU A 1 91 ? 22.205 -2.821 -34.947 1.00 94.38 91 LEU A N 1
ATOM 730 C CA . LEU A 1 91 ? 23.218 -3.668 -35.565 1.00 94.38 91 LEU A CA 1
ATOM 731 C C . LEU A 1 91 ? 22.609 -4.437 -36.734 1.00 94.38 91 LEU A C 1
ATOM 733 O O . LEU A 1 91 ? 21.544 -5.038 -36.607 1.00 94.38 91 LEU A O 1
ATOM 737 N N . VAL A 1 92 ? 23.341 -4.498 -37.843 1.00 96.56 92 VAL A N 1
ATOM 738 C CA . VAL A 1 92 ? 23.098 -5.478 -38.904 1.00 96.56 92 VAL A CA 1
ATOM 739 C C . VAL A 1 92 ? 24.229 -6.484 -38.853 1.00 96.56 92 VAL A C 1
ATOM 741 O O . VAL A 1 92 ? 25.402 -6.123 -38.980 1.00 96.56 92 VAL A O 1
ATOM 744 N N . LEU A 1 93 ? 23.876 -7.747 -38.670 1.00 96.81 93 LEU A N 1
ATOM 745 C CA . LEU A 1 93 ? 24.807 -8.858 -38.603 1.00 96.81 93 LEU A CA 1
ATOM 746 C C . LEU A 1 93 ? 24.681 -9.686 -39.879 1.00 96.81 93 LEU A C 1
ATOM 748 O O . LEU A 1 93 ? 23.571 -9.923 -40.347 1.00 96.81 93 LEU A O 1
ATOM 752 N N . ARG A 1 94 ? 25.799 -10.150 -40.440 1.00 97.62 94 ARG A N 1
ATOM 753 C CA . ARG A 1 94 ? 25.825 -10.966 -41.662 1.00 97.62 94 ARG A CA 1
ATOM 754 C C . ARG A 1 94 ? 26.708 -12.194 -41.475 1.00 97.62 94 ARG A C 1
ATOM 756 O O . ARG A 1 94 ? 27.801 -12.081 -40.927 1.00 97.62 94 ARG A O 1
ATOM 763 N N . ASN A 1 95 ? 26.264 -13.356 -41.948 1.00 97.31 95 ASN A N 1
ATOM 764 C CA . ASN A 1 95 ? 27.088 -14.569 -41.960 1.00 97.31 95 ASN A CA 1
ATOM 765 C C . ASN A 1 95 ? 27.787 -14.805 -43.314 1.00 97.31 95 ASN A C 1
ATOM 767 O O . ASN A 1 95 ? 27.506 -14.140 -44.311 1.00 97.31 95 ASN A O 1
ATOM 771 N N . LYS A 1 96 ? 28.686 -15.797 -43.380 1.00 95.38 96 LYS A N 1
ATOM 772 C CA . LYS A 1 96 ? 29.428 -16.144 -44.614 1.00 95.38 96 LYS A CA 1
ATOM 773 C C . LYS A 1 96 ? 28.538 -16.559 -45.794 1.00 95.38 96 LYS A C 1
ATOM 775 O O . LYS A 1 96 ? 28.982 -16.489 -46.933 1.00 95.38 96 LYS A O 1
ATOM 780 N N . LYS A 1 97 ? 27.296 -16.985 -45.534 1.00 95.94 97 LYS A N 1
ATOM 781 C CA . LYS A 1 97 ? 26.302 -17.342 -46.561 1.00 95.94 97 LYS A CA 1
ATOM 782 C C . LYS A 1 97 ? 25.513 -16.125 -47.066 1.00 95.94 97 LYS A C 1
ATOM 784 O O . LYS A 1 97 ? 24.613 -16.287 -47.880 1.00 95.94 97 LYS A O 1
ATOM 789 N N . GLY A 1 98 ? 25.819 -14.924 -46.569 1.00 95.88 98 GLY A N 1
ATOM 790 C CA . GLY A 1 98 ? 25.141 -13.682 -46.934 1.00 95.88 98 GLY A CA 1
ATOM 791 C C . GLY A 1 98 ? 23.803 -13.457 -46.227 1.00 95.88 98 GLY A C 1
ATOM 792 O O . GLY A 1 98 ? 23.136 -12.476 -46.536 1.00 95.88 98 GLY A O 1
ATOM 793 N N . GLN A 1 99 ? 23.409 -14.317 -45.281 1.00 97.31 99 GLN A N 1
ATOM 794 C CA . GLN A 1 99 ? 22.188 -14.107 -44.497 1.00 97.31 99 GLN A CA 1
ATOM 795 C C . GLN A 1 99 ? 22.400 -12.959 -43.515 1.00 97.31 99 GLN A C 1
ATOM 797 O O . GLN A 1 99 ? 23.452 -12.889 -42.873 1.00 97.31 99 GLN A O 1
ATOM 802 N N . GLU A 1 100 ? 21.397 -12.094 -43.388 1.00 97.19 100 GLU A N 1
ATOM 803 C CA . GLU A 1 100 ? 21.416 -10.938 -42.494 1.00 97.19 100 GLU A CA 1
ATOM 804 C C . GLU A 1 100 ? 20.384 -11.086 -41.379 1.00 97.19 100 GLU A C 1
ATOM 806 O O . GLU A 1 100 ? 19.315 -11.658 -41.582 1.00 97.19 100 GLU A O 1
ATOM 811 N N . THR A 1 101 ? 20.717 -10.569 -40.201 1.00 93.12 101 THR A N 1
ATOM 812 C CA . THR A 1 101 ? 19.789 -10.418 -39.079 1.00 93.12 101 THR A CA 1
ATOM 813 C C . THR A 1 101 ? 20.061 -9.104 -38.369 1.00 93.12 101 THR A C 1
ATOM 815 O O . THR A 1 101 ? 21.181 -8.590 -38.389 1.00 93.12 101 THR A O 1
ATOM 818 N N . GLU A 1 102 ? 19.036 -8.574 -37.719 1.00 91.38 102 GLU A N 1
ATOM 819 C CA . GLU A 1 102 ? 19.143 -7.374 -36.902 1.00 91.38 102 GLU A CA 1
ATOM 820 C C . GLU A 1 102 ? 19.377 -7.751 -35.437 1.00 91.38 102 GLU A C 1
ATOM 822 O O . GLU A 1 102 ? 18.867 -8.761 -34.944 1.00 91.38 102 GLU A O 1
ATOM 827 N N . ALA A 1 103 ? 20.166 -6.933 -34.751 1.00 89.19 103 ALA A N 1
ATOM 828 C CA . ALA A 1 103 ? 20.350 -6.959 -33.307 1.00 89.19 103 ALA A CA 1
ATOM 829 C C . ALA A 1 103 ? 20.417 -5.514 -32.797 1.00 89.19 103 ALA A C 1
ATOM 831 O O . ALA A 1 103 ? 20.466 -4.569 -33.586 1.00 89.19 103 ALA A O 1
ATOM 832 N N . PHE A 1 104 ? 20.403 -5.318 -31.484 1.00 90.00 104 PHE A N 1
ATOM 833 C CA . PHE A 1 104 ? 20.513 -3.980 -30.916 1.00 90.00 104 PHE A CA 1
ATOM 834 C C . PHE A 1 104 ? 21.236 -3.987 -29.577 1.00 90.00 104 PHE A C 1
ATOM 836 O O . PHE A 1 104 ? 21.254 -4.996 -28.874 1.00 90.00 104 PHE A O 1
ATOM 843 N N . ILE A 1 105 ? 21.786 -2.825 -29.225 1.00 91.75 105 ILE A N 1
ATOM 844 C CA . ILE A 1 105 ? 22.391 -2.557 -27.919 1.00 91.75 105 ILE A CA 1
ATOM 845 C C . ILE A 1 105 ? 21.814 -1.241 -27.399 1.00 91.75 105 ILE A C 1
ATOM 847 O O . ILE A 1 105 ? 21.883 -0.214 -28.076 1.00 91.75 105 ILE A O 1
ATOM 851 N N . ALA A 1 106 ? 21.237 -1.260 -26.202 1.00 92.94 106 ALA A N 1
ATOM 852 C CA . ALA A 1 106 ? 20.836 -0.045 -25.503 1.00 92.94 106 ALA A CA 1
ATOM 853 C C . ALA A 1 106 ? 21.988 0.401 -24.593 1.00 92.94 106 ALA A C 1
ATOM 855 O O . ALA A 1 106 ? 22.517 -0.421 -23.850 1.00 92.94 106 ALA A O 1
ATOM 856 N N . LEU A 1 107 ? 22.389 1.670 -24.674 1.00 94.38 107 LEU A N 1
ATOM 857 C CA . LEU A 1 107 ? 23.549 2.204 -23.957 1.00 94.38 107 LEU A CA 1
ATOM 858 C C . LEU A 1 107 ? 23.130 3.257 -22.947 1.00 94.38 107 LEU A C 1
ATOM 860 O O . LEU A 1 107 ? 22.317 4.130 -23.262 1.00 94.38 107 LEU A O 1
ATOM 864 N N . ALA A 1 108 ? 23.766 3.232 -21.785 1.00 93.81 108 ALA A N 1
ATOM 865 C CA . ALA A 1 108 ? 23.657 4.266 -20.769 1.00 93.81 108 ALA A CA 1
ATOM 866 C C . ALA A 1 108 ? 25.052 4.763 -20.364 1.00 93.81 108 ALA A C 1
ATOM 868 O O . ALA A 1 108 ? 26.016 4.000 -20.477 1.00 93.81 108 ALA A O 1
ATOM 869 N N . PRO A 1 109 ? 25.174 6.007 -19.870 1.00 93.88 109 PRO A N 1
ATOM 870 C CA . PRO A 1 109 ? 26.403 6.469 -19.241 1.00 93.88 109 PRO A CA 1
ATOM 871 C C . PRO A 1 109 ? 26.778 5.551 -18.076 1.00 93.88 109 PRO A C 1
ATOM 873 O O . PRO A 1 109 ? 25.898 5.045 -17.367 1.00 93.88 109 PRO A O 1
ATOM 876 N N . TRP A 1 110 ? 28.073 5.329 -17.884 1.00 91.50 110 TRP A N 1
ATOM 877 C CA . TRP A 1 110 ? 28.563 4.603 -16.722 1.00 91.50 110 TRP A CA 1
ATOM 878 C C . TRP A 1 110 ? 28.793 5.579 -15.568 1.00 91.50 110 TRP A C 1
ATOM 880 O O . TRP A 1 110 ? 29.514 6.567 -15.695 1.00 91.50 110 TRP A O 1
ATOM 890 N N . GLU A 1 111 ? 28.113 5.341 -14.449 1.00 84.00 111 GLU A N 1
ATOM 891 C CA . GLU A 1 111 ? 28.242 6.184 -13.264 1.00 84.00 111 GLU A CA 1
ATOM 892 C C . GLU A 1 111 ? 29.656 6.070 -12.685 1.00 84.00 111 GLU A C 1
ATOM 894 O O . GLU A 1 111 ? 30.140 4.971 -12.435 1.00 84.00 111 GLU A O 1
ATOM 899 N N . GLY A 1 112 ? 30.304 7.213 -12.455 1.00 80.44 112 GLY A N 1
ATOM 900 C CA . GLY A 1 112 ? 31.643 7.274 -11.861 1.00 80.44 112 GLY A CA 1
ATOM 901 C C . GLY A 1 112 ? 32.802 7.344 -12.858 1.00 80.44 112 GLY A C 1
ATOM 902 O O . GLY A 1 112 ? 33.916 7.629 -12.430 1.00 80.44 112 GLY A O 1
ATOM 903 N N . GLU A 1 113 ? 32.558 7.181 -14.163 1.00 86.62 113 GLU A N 1
ATOM 904 C CA . GLU A 1 113 ? 33.595 7.302 -15.195 1.00 86.62 113 GLU A CA 1
ATOM 905 C C . GLU A 1 113 ? 33.143 8.237 -16.330 1.00 86.62 113 GLU A C 1
ATOM 907 O O . GLU A 1 113 ? 32.265 7.921 -17.137 1.00 86.62 113 GLU A O 1
ATOM 912 N N . GLU A 1 114 ? 33.720 9.443 -16.370 1.00 88.00 114 GLU A N 1
ATOM 913 C CA . GLU A 1 114 ? 33.306 10.491 -17.304 1.00 88.00 114 GLU A CA 1
ATOM 914 C C . GLU A 1 114 ? 33.490 10.054 -18.763 1.00 88.00 114 GLU A C 1
ATOM 916 O O . GLU A 1 114 ? 34.568 9.658 -19.198 1.00 88.00 114 GLU A O 1
ATOM 921 N N . GLY A 1 115 ? 32.410 10.150 -19.540 1.00 87.75 115 GLY A N 1
ATOM 922 C CA . GLY A 1 115 ? 32.413 9.783 -20.952 1.00 87.75 115 GLY A CA 1
ATOM 923 C C . GLY A 1 115 ? 32.344 8.278 -21.220 1.00 87.75 115 GLY A C 1
ATOM 924 O O . GLY A 1 115 ? 32.187 7.909 -22.384 1.00 87.75 115 GLY A O 1
ATOM 925 N N . ALA A 1 116 ? 32.391 7.419 -20.200 1.00 91.69 116 ALA A N 1
ATOM 926 C CA . ALA A 1 116 ? 32.236 5.981 -20.373 1.00 91.69 116 ALA A CA 1
ATOM 927 C C . ALA A 1 116 ? 30.761 5.564 -20.493 1.00 91.69 116 ALA A C 1
ATOM 929 O O . ALA A 1 116 ? 29.837 6.236 -20.023 1.00 91.69 116 ALA A O 1
ATOM 930 N N . PHE A 1 117 ? 30.540 4.431 -21.158 1.00 94.94 117 PHE A N 1
ATOM 931 C CA . PHE A 1 117 ? 29.220 3.860 -21.411 1.00 94.94 117 PHE A CA 1
ATOM 932 C C . PHE A 1 117 ? 29.207 2.383 -21.041 1.00 94.94 117 PHE A C 1
ATOM 934 O O . PHE A 1 117 ? 30.231 1.711 -21.101 1.00 94.94 117 PHE A O 1
ATOM 941 N N . ARG A 1 118 ? 28.017 1.882 -20.714 1.00 93.00 118 ARG A N 1
ATOM 942 C CA . ARG A 1 118 ? 27.745 0.457 -20.513 1.00 93.00 118 ARG A CA 1
ATOM 943 C C . ARG A 1 118 ? 26.450 0.047 -21.202 1.00 93.00 118 ARG A C 1
ATOM 945 O O . ARG A 1 118 ? 25.616 0.900 -21.532 1.00 93.00 118 ARG A O 1
ATOM 952 N N . ALA A 1 119 ? 26.266 -1.254 -21.401 1.00 92.12 119 ALA A N 1
ATOM 953 C CA . ALA A 1 119 ? 25.023 -1.781 -21.946 1.00 92.12 119 ALA A CA 1
ATOM 954 C C . ALA A 1 119 ? 23.928 -1.825 -20.867 1.00 92.12 119 ALA A C 1
ATOM 956 O O . ALA A 1 119 ? 24.171 -2.190 -19.714 1.00 92.12 119 ALA A O 1
ATOM 957 N N . SER A 1 120 ? 22.700 -1.484 -21.248 1.00 89.94 120 SER A N 1
ATOM 958 C CA . SER A 1 120 ? 21.514 -1.730 -20.431 1.00 89.94 120 SER A CA 1
ATOM 959 C C . SER A 1 120 ? 21.059 -3.183 -20.579 1.00 89.94 120 SER A C 1
ATOM 961 O O . SER A 1 120 ? 21.069 -3.739 -21.677 1.00 89.94 120 SER A O 1
ATOM 963 N N . TYR A 1 121 ? 20.565 -3.772 -19.494 1.00 84.31 121 TYR A N 1
ATOM 964 C CA . TYR A 1 121 ? 20.002 -5.121 -19.465 1.00 84.31 121 TYR A CA 1
ATOM 965 C C . TYR A 1 121 ? 18.522 -5.106 -19.071 1.00 84.31 121 TYR A C 1
ATOM 967 O O . TYR A 1 121 ? 18.007 -4.125 -18.528 1.00 84.31 121 TYR A O 1
ATOM 975 N N . TYR A 1 122 ? 17.816 -6.195 -19.374 1.00 81.25 122 TYR A N 1
ATOM 976 C CA . TYR A 1 122 ? 16.412 -6.351 -19.009 1.00 81.25 122 TYR A CA 1
ATOM 977 C C . TYR A 1 122 ? 16.264 -6.700 -17.531 1.00 81.25 122 TYR A C 1
ATOM 979 O O . TYR A 1 122 ? 16.835 -7.674 -17.049 1.00 81.25 122 TYR A O 1
ATOM 987 N N . VAL A 1 123 ? 15.427 -5.939 -16.837 1.00 78.94 123 VAL A N 1
ATOM 988 C CA . VAL A 1 123 ? 14.933 -6.252 -15.498 1.00 78.94 123 VAL A CA 1
ATOM 989 C C . VAL A 1 123 ? 13.452 -6.565 -15.625 1.00 78.94 123 VAL A C 1
ATOM 991 O O . VAL A 1 123 ? 12.697 -5.746 -16.160 1.00 78.94 123 VAL A O 1
ATOM 994 N N . GLU A 1 124 ? 13.040 -7.746 -15.168 1.00 73.62 124 GLU A N 1
ATOM 995 C CA . GLU A 1 124 ? 11.629 -8.132 -15.151 1.00 73.62 124 GLU A CA 1
ATOM 996 C C . GLU A 1 124 ? 10.823 -7.140 -14.311 1.00 73.62 124 GLU A C 1
ATOM 998 O O . GLU A 1 124 ? 11.192 -6.773 -13.193 1.00 73.62 124 GLU A O 1
ATOM 1003 N N . LEU A 1 125 ? 9.716 -6.677 -14.881 1.00 64.31 125 LEU A N 1
ATOM 1004 C CA . LEU A 1 125 ? 8.705 -5.950 -14.140 1.00 64.31 125 LEU A CA 1
ATOM 1005 C C . LEU A 1 125 ? 7.797 -6.999 -13.495 1.00 64.31 125 LEU A C 1
ATOM 1007 O O . LEU A 1 125 ? 7.274 -7.852 -14.220 1.00 64.31 125 LEU A O 1
ATOM 1011 N N . PRO A 1 126 ? 7.565 -6.952 -12.173 1.00 59.88 126 PRO A N 1
ATOM 1012 C CA . PRO A 1 126 ? 6.616 -7.861 -11.550 1.00 59.88 126 PRO A CA 1
ATOM 1013 C C . PRO A 1 126 ? 5.252 -7.725 -12.249 1.00 59.88 126 PRO A C 1
ATOM 1015 O O . PRO A 1 126 ? 4.830 -6.603 -12.568 1.00 59.88 126 PRO A O 1
ATOM 1018 N N . PRO A 1 127 ? 4.553 -8.840 -12.540 1.00 58.38 127 PRO A N 1
ATOM 1019 C CA . PRO A 1 127 ? 3.257 -8.778 -13.194 1.00 58.38 127 PRO A CA 1
ATOM 1020 C C . PRO A 1 127 ? 2.316 -7.926 -12.343 1.00 58.38 127 PRO A C 1
ATOM 1022 O O . PRO A 1 127 ? 2.173 -8.155 -11.143 1.00 58.38 127 PRO A O 1
ATOM 1025 N N . LYS A 1 128 ? 1.652 -6.941 -12.961 1.00 62.53 128 LYS A N 1
ATOM 1026 C CA . LYS A 1 128 ? 0.612 -6.160 -12.281 1.00 62.53 128 LYS A CA 1
ATOM 1027 C C . LYS A 1 128 ? -0.532 -7.106 -11.911 1.00 62.53 128 LYS A C 1
ATOM 1029 O O . LYS A 1 128 ? -1.408 -7.367 -12.740 1.00 62.53 128 LYS A O 1
ATOM 1034 N N . LYS A 1 129 ? -0.526 -7.637 -10.685 1.00 72.44 129 LYS A N 1
ATOM 1035 C CA . LYS A 1 129 ? -1.669 -8.353 -10.113 1.00 72.44 129 LYS A CA 1
ATOM 1036 C C . LYS A 1 129 ? -2.870 -7.414 -10.208 1.00 72.44 129 LYS A C 1
ATOM 1038 O O . LYS A 1 129 ? -2.823 -6.280 -9.734 1.00 72.44 129 LYS A O 1
ATOM 1043 N N . LYS A 1 130 ? -3.935 -7.845 -10.889 1.00 80.56 130 LYS A N 1
ATOM 1044 C CA . L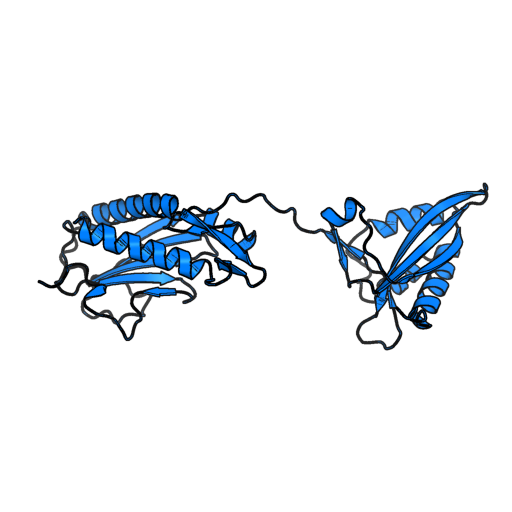YS A 1 130 ? -5.171 -7.059 -10.963 1.00 80.56 130 LYS A CA 1
ATOM 1045 C C . LYS A 1 130 ? -5.861 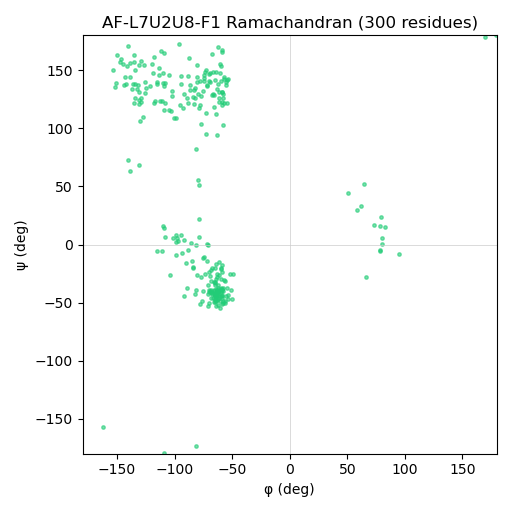-7.134 -9.606 1.00 80.56 130 LYS A C 1
ATOM 1047 O O . LYS A 1 130 ? -6.589 -8.084 -9.341 1.00 80.56 130 LYS A O 1
ATOM 1052 N N . VAL A 1 131 ? -5.624 -6.139 -8.761 1.00 87.88 131 VAL A N 1
ATOM 1053 C CA . VAL A 1 131 ? -6.312 -5.988 -7.477 1.00 87.88 131 VAL A CA 1
ATOM 1054 C C . VAL A 1 131 ? -7.579 -5.162 -7.684 1.00 87.88 131 VAL A C 1
ATOM 1056 O O . VAL A 1 131 ? -7.549 -4.080 -8.273 1.00 87.88 131 VAL A O 1
ATOM 1059 N N . ALA A 1 132 ? -8.718 -5.702 -7.247 1.00 92.81 132 ALA A N 1
ATOM 1060 C CA . ALA A 1 132 ? -9.997 -5.002 -7.311 1.00 92.81 132 ALA A CA 1
ATOM 1061 C C . ALA A 1 132 ? -10.019 -3.817 -6.325 1.00 92.81 132 ALA A C 1
ATOM 1063 O O . ALA A 1 132 ? -9.445 -3.944 -5.239 1.00 92.81 132 ALA A O 1
ATOM 1064 N N . PRO A 1 133 ? -10.724 -2.711 -6.641 1.00 94.94 133 PRO A N 1
ATOM 1065 C CA . PRO A 1 133 ? -10.813 -1.563 -5.746 1.00 94.94 133 PRO A CA 1
ATOM 1066 C C . PRO A 1 133 ? -11.288 -1.924 -4.334 1.00 94.94 133 PRO A C 1
ATOM 1068 O O . PRO A 1 133 ? -12.160 -2.788 -4.167 1.00 94.94 133 PRO A O 1
ATOM 1071 N N . LEU A 1 134 ? -10.730 -1.265 -3.320 1.00 96.81 134 LEU A N 1
ATOM 1072 C CA . LEU A 1 134 ? -11.187 -1.403 -1.937 1.00 96.81 134 LEU A CA 1
ATOM 1073 C C . LEU A 1 134 ? -12.388 -0.493 -1.702 1.00 96.81 134 LEU A C 1
ATOM 1075 O O . LEU A 1 134 ? -12.278 0.711 -1.875 1.00 96.81 134 LEU A O 1
ATOM 1079 N N . ASP A 1 135 ? -13.519 -1.061 -1.308 1.00 97.69 135 ASP A N 1
ATOM 1080 C CA . ASP A 1 135 ? -14.749 -0.317 -1.039 1.00 97.69 135 ASP A CA 1
ATOM 1081 C C . ASP A 1 135 ? -14.907 -0.134 0.469 1.00 97.69 135 ASP A C 1
ATOM 1083 O O . ASP A 1 135 ? -15.156 -1.108 1.185 1.00 97.69 135 ASP A O 1
ATOM 1087 N N . LEU A 1 136 ? -14.729 1.100 0.950 1.00 97.75 136 LEU A N 1
ATOM 1088 C CA . LEU A 1 136 ? -14.747 1.401 2.380 1.00 97.75 136 LEU A CA 1
ATOM 1089 C C . LEU A 1 136 ? -16.141 1.246 2.991 1.00 97.75 136 LEU A C 1
ATOM 1091 O O . LEU A 1 136 ? -16.240 0.930 4.172 1.00 97.75 136 LEU A O 1
ATOM 1095 N N . GLY A 1 137 ? -17.214 1.409 2.212 1.00 97.19 137 GLY A N 1
ATOM 1096 C CA . GLY A 1 137 ? -18.575 1.161 2.690 1.00 97.19 137 GLY A CA 1
ATOM 1097 C C . GLY A 1 137 ? -18.812 -0.323 2.973 1.00 97.19 137 GLY A C 1
ATOM 1098 O O . GLY A 1 137 ? -19.358 -0.690 4.015 1.00 97.19 137 GLY A O 1
ATOM 1099 N N . LYS A 1 138 ? -18.338 -1.201 2.083 1.00 97.06 138 LYS A N 1
ATOM 1100 C CA . LYS A 1 138 ? -18.393 -2.658 2.303 1.00 97.06 138 LYS A CA 1
ATOM 1101 C C . LYS A 1 138 ? -17.464 -3.105 3.424 1.00 97.06 138 LYS A C 1
ATOM 1103 O O . LYS A 1 138 ? -17.857 -3.947 4.234 1.00 97.06 138 LYS A O 1
ATOM 1108 N N . GLU A 1 139 ? -16.258 -2.545 3.485 1.00 97.56 139 GLU A N 1
ATOM 1109 C CA . GLU A 1 139 ? -15.307 -2.879 4.546 1.00 97.56 139 GLU A CA 1
ATOM 1110 C C . GLU A 1 139 ? -15.850 -2.449 5.916 1.00 97.56 139 GLU A C 1
ATOM 1112 O O . GLU A 1 139 ? -15.839 -3.252 6.845 1.00 97.56 139 GLU A O 1
ATOM 1117 N N . ARG A 1 140 ? -16.465 -1.261 6.013 1.00 97.75 140 ARG A N 1
ATOM 1118 C CA . ARG A 1 140 ? -17.157 -0.773 7.218 1.00 97.75 140 ARG A CA 1
ATOM 1119 C C . ARG A 1 140 ? -18.200 -1.755 7.738 1.00 97.75 140 ARG A C 1
ATOM 1121 O O . ARG A 1 140 ? -18.200 -2.076 8.921 1.00 97.75 140 ARG A O 1
ATOM 1128 N N . GLN A 1 141 ? -19.058 -2.294 6.871 1.00 97.44 141 GLN A N 1
ATOM 1129 C CA . GLN A 1 141 ? -20.071 -3.278 7.284 1.00 97.44 141 GLN A CA 1
ATOM 1130 C C . GLN A 1 141 ? -19.450 -4.567 7.839 1.00 97.44 141 GLN A C 1
ATOM 1132 O O . GLN A 1 141 ? -19.984 -5.174 8.771 1.00 97.44 141 GLN A O 1
ATOM 1137 N N . ARG A 1 142 ? -18.333 -5.012 7.254 1.00 97.75 142 ARG A N 1
ATOM 1138 C CA . ARG A 1 142 ? -17.595 -6.189 7.723 1.00 97.75 142 ARG A CA 1
ATOM 1139 C C . ARG A 1 142 ? -16.940 -5.921 9.077 1.00 97.75 142 ARG A C 1
ATOM 1141 O O . ARG A 1 142 ? -17.072 -6.755 9.972 1.00 97.75 142 ARG A O 1
ATOM 1148 N N . VAL A 1 143 ? -16.291 -4.767 9.230 1.00 98.25 143 VAL A N 1
ATOM 1149 C CA . VAL A 1 143 ? -15.664 -4.343 10.487 1.00 98.25 143 VAL A CA 1
ATOM 1150 C C . VAL A 1 143 ? -16.707 -4.194 11.592 1.00 98.25 143 VAL A C 1
ATOM 1152 O O . VAL A 1 143 ? -16.526 -4.774 12.656 1.00 98.25 143 VAL A O 1
ATOM 1155 N N . ALA A 1 144 ? -17.836 -3.530 11.336 1.00 98.38 144 ALA A N 1
ATOM 1156 C CA . ALA A 1 144 ? -18.905 -3.359 12.321 1.00 98.38 144 ALA A CA 1
ATOM 1157 C C . ALA A 1 144 ? -19.390 -4.704 12.889 1.00 98.38 144 ALA A C 1
ATOM 1159 O O . ALA A 1 144 ? -19.519 -4.870 14.100 1.00 98.38 144 ALA A O 1
ATOM 1160 N N . LYS A 1 145 ? -19.588 -5.712 12.026 1.00 98.38 145 LYS A N 1
ATOM 1161 C CA . LYS A 1 145 ? -19.964 -7.073 12.453 1.00 98.38 145 LYS A CA 1
ATOM 1162 C C . LYS A 1 145 ? -18.889 -7.736 13.312 1.00 98.38 145 LYS A C 1
ATOM 1164 O O . LYS A 1 145 ? -19.221 -8.425 14.275 1.00 98.38 145 LYS A O 1
ATOM 1169 N N . PHE A 1 146 ? -17.620 -7.556 12.952 1.00 98.44 146 PHE A N 1
ATOM 1170 C CA . PHE A 1 146 ? -16.493 -8.083 13.715 1.00 98.44 146 PHE A CA 1
ATOM 1171 C C . PHE A 1 146 ? -16.404 -7.438 15.105 1.00 98.44 146 PHE A C 1
ATOM 1173 O O . PHE A 1 146 ? -16.381 -8.161 16.101 1.00 98.44 146 PHE A O 1
ATOM 1180 N N . VAL A 1 147 ? -16.457 -6.106 15.186 1.00 98.44 147 VAL A N 1
ATOM 1181 C CA . VAL A 1 147 ? -16.407 -5.371 16.459 1.00 98.44 147 VAL A CA 1
ATOM 1182 C C . VAL A 1 147 ? -17.619 -5.711 17.327 1.00 98.44 147 VAL A C 1
ATOM 1184 O O . VAL A 1 147 ? -17.452 -6.013 18.503 1.00 98.44 147 VAL A O 1
ATOM 1187 N N . ALA A 1 148 ? -18.829 -5.770 16.760 1.00 98.38 148 ALA A N 1
ATOM 1188 C CA . ALA A 1 148 ? -20.034 -6.137 17.510 1.00 98.38 148 ALA A CA 1
ATOM 1189 C C . ALA A 1 148 ? -19.925 -7.545 18.118 1.00 98.38 148 ALA A C 1
ATOM 1191 O O . ALA A 1 148 ? -20.332 -7.783 19.258 1.00 98.38 148 ALA A O 1
ATOM 1192 N N . LYS A 1 149 ? -19.327 -8.489 17.378 1.00 98.12 149 LYS A N 1
ATOM 1193 C CA . LYS A 1 149 ? -19.035 -9.825 17.901 1.00 98.12 149 LYS A CA 1
ATOM 1194 C C . LYS A 1 149 ? -18.018 -9.765 19.046 1.00 98.12 149 LYS A C 1
ATOM 1196 O O . LYS A 1 149 ? -18.270 -10.378 20.079 1.00 98.12 149 LYS A O 1
ATOM 1201 N N . ALA A 1 150 ? -16.918 -9.030 18.883 1.00 97.88 150 ALA A N 1
ATOM 1202 C CA . ALA A 1 150 ? -15.890 -8.887 19.915 1.00 97.88 150 ALA A CA 1
ATOM 1203 C C . ALA A 1 150 ? -16.453 -8.269 21.206 1.00 97.88 150 ALA A C 1
ATOM 1205 O O . ALA A 1 150 ? -16.226 -8.803 22.286 1.00 97.88 150 ALA A O 1
ATOM 1206 N N . VAL A 1 151 ? -17.273 -7.219 21.093 1.00 97.62 151 VAL A N 1
ATOM 1207 C CA . VAL A 1 151 ? -17.984 -6.587 22.218 1.00 97.62 151 VAL A CA 1
ATOM 1208 C C . VAL A 1 151 ? -18.874 -7.591 22.947 1.00 97.62 151 VAL A C 1
ATOM 1210 O O . VAL A 1 151 ? -18.807 -7.715 24.169 1.00 97.62 151 VAL A O 1
ATOM 1213 N N . LYS A 1 152 ? -19.682 -8.354 22.204 1.00 97.38 152 LYS A N 1
ATOM 1214 C CA . LYS A 1 152 ? -20.567 -9.375 22.777 1.00 97.38 152 LYS A CA 1
ATOM 1215 C C . LYS A 1 152 ? -19.795 -10.494 23.475 1.00 97.38 152 LYS A C 1
ATOM 1217 O O . LYS A 1 152 ? -20.245 -10.999 24.503 1.00 97.38 152 LYS A O 1
ATOM 1222 N N . ASP A 1 153 ? -18.674 -10.915 22.899 1.00 97.19 153 ASP A N 1
ATOM 1223 C CA . ASP A 1 153 ? -17.824 -11.946 23.489 1.00 97.19 153 ASP A CA 1
ATOM 1224 C C . ASP A 1 153 ? -17.128 -11.424 24.748 1.00 97.19 153 ASP A C 1
ATOM 1226 O O . ASP A 1 153 ? -17.104 -12.126 25.758 1.00 97.19 153 ASP A O 1
ATOM 1230 N N . PHE A 1 154 ? -16.663 -10.173 24.736 1.00 96.88 154 PHE A N 1
ATOM 1231 C CA . PHE A 1 154 ? -16.069 -9.544 25.909 1.00 96.88 154 PHE A CA 1
ATOM 1232 C C . PHE A 1 154 ? -17.076 -9.339 27.043 1.00 96.88 154 PHE A C 1
ATOM 1234 O O . PHE A 1 154 ? -16.759 -9.619 28.191 1.00 96.88 154 PHE A O 1
ATOM 1241 N N . ALA A 1 155 ? -18.324 -8.965 26.747 1.00 95.56 155 ALA A N 1
ATOM 1242 C CA . ALA A 1 155 ? -19.380 -8.832 27.758 1.00 95.56 155 ALA A CA 1
ATOM 1243 C C . ALA A 1 155 ? -19.654 -10.135 28.545 1.00 95.56 155 ALA A C 1
ATOM 1245 O O . ALA A 1 155 ? -20.288 -10.114 29.599 1.00 95.56 155 ALA A O 1
ATOM 1246 N N . ARG A 1 156 ? -19.207 -11.289 28.030 1.00 96.25 156 ARG A N 1
ATOM 1247 C CA . ARG A 1 156 ? -19.304 -12.596 28.702 1.00 96.25 156 ARG A CA 1
ATOM 1248 C C . ARG A 1 156 ? -18.092 -12.912 29.572 1.00 96.25 156 ARG A C 1
ATOM 1250 O O . ARG A 1 156 ? -18.173 -13.830 30.393 1.00 96.25 156 ARG A O 1
ATOM 1257 N N . VAL A 1 157 ? -16.987 -12.189 29.395 1.00 92.50 157 VAL A N 1
ATOM 1258 C CA . VAL A 1 157 ? -15.832 -12.250 30.289 1.00 92.50 157 VAL A CA 1
ATOM 1259 C C . VAL A 1 157 ? -16.296 -11.692 31.629 1.00 92.50 157 VAL A C 1
ATOM 1261 O O . VAL A 1 157 ? -16.757 -10.559 31.724 1.00 92.50 157 VAL A O 1
ATOM 1264 N N . ARG A 1 158 ? -16.244 -12.518 32.677 1.00 82.19 158 ARG A N 1
ATOM 1265 C CA . ARG A 1 158 ? -16.710 -12.154 34.023 1.00 82.19 158 ARG A CA 1
ATOM 1266 C C . ARG A 1 158 ? -15.681 -11.286 34.759 1.00 82.1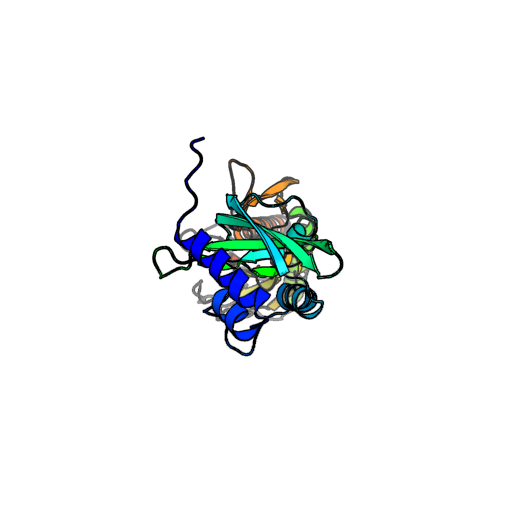9 158 ARG A C 1
ATOM 1268 O O . ARG A 1 158 ? -15.300 -11.619 35.876 1.00 82.19 158 ARG A O 1
ATOM 1275 N N . ASP A 1 159 ? -15.212 -10.214 34.126 1.00 89.94 159 ASP A N 1
ATOM 1276 C CA . ASP A 1 159 ? -14.403 -9.194 34.793 1.00 89.94 159 ASP A CA 1
ATOM 1277 C C . ASP A 1 159 ? -15.329 -8.164 35.446 1.00 89.94 159 ASP A C 1
ATOM 1279 O O . ASP A 1 159 ? -16.315 -7.717 34.852 1.00 89.94 159 ASP A O 1
ATOM 1283 N N . GLU A 1 160 ? -15.059 -7.830 36.705 1.00 89.50 160 GLU A N 1
ATOM 1284 C CA . GLU A 1 160 ? -15.905 -6.905 37.451 1.00 89.50 160 GLU A CA 1
ATOM 1285 C C . GLU A 1 160 ? -15.569 -5.439 37.184 1.00 89.50 160 GLU A C 1
ATOM 1287 O O . GLU A 1 160 ? -16.427 -4.578 37.407 1.00 89.50 160 GLU A O 1
ATOM 1292 N N . ARG A 1 161 ? -14.359 -5.163 36.684 1.00 94.44 161 ARG A N 1
ATOM 1293 C CA . ARG A 1 161 ? -13.871 -3.809 36.424 1.00 94.44 161 ARG A CA 1
ATOM 1294 C C . ARG A 1 161 ? -14.609 -3.193 35.234 1.00 94.44 161 ARG A C 1
ATOM 1296 O O . ARG A 1 161 ? -14.873 -3.886 34.249 1.00 94.44 161 ARG A O 1
ATOM 1303 N N . PRO A 1 162 ? -14.948 -1.897 35.295 1.00 93.81 162 PRO A N 1
ATOM 1304 C CA . PRO A 1 162 ? -15.549 -1.225 34.159 1.00 93.81 162 PRO A CA 1
ATOM 1305 C C . PRO A 1 162 ? -14.508 -0.983 33.058 1.00 93.81 162 PRO A C 1
ATOM 1307 O O . PRO A 1 162 ? -13.323 -0.789 33.323 1.00 93.81 162 PRO A O 1
ATOM 1310 N N . LEU A 1 163 ? -14.973 -0.960 31.814 1.00 94.44 163 LEU A N 1
ATOM 1311 C CA . LEU A 1 163 ? -14.208 -0.577 30.641 1.00 94.44 163 LEU A CA 1
ATOM 1312 C C . LEU A 1 163 ? -13.679 0.844 30.804 1.00 94.44 163 LEU A C 1
ATOM 1314 O O . LEU A 1 163 ? -14.454 1.781 30.998 1.00 94.44 163 LEU A O 1
ATOM 1318 N N . ARG A 1 164 ? -12.373 1.025 30.644 1.00 92.44 164 ARG A N 1
ATOM 1319 C CA . ARG A 1 164 ? -11.758 2.345 30.516 1.00 92.44 164 ARG A CA 1
ATOM 1320 C C . ARG A 1 164 ? -11.651 2.757 29.054 1.00 92.44 164 ARG A C 1
ATOM 1322 O O . ARG A 1 164 ? -11.993 3.890 28.731 1.00 92.44 164 ARG A O 1
ATOM 1329 N N . ARG A 1 165 ? -11.225 1.848 28.176 1.00 92.88 165 ARG A N 1
ATOM 1330 C CA . ARG A 1 165 ? -10.996 2.142 26.756 1.00 92.88 165 ARG A CA 1
ATOM 1331 C C . ARG A 1 165 ? -11.220 0.916 25.879 1.00 92.88 165 ARG A C 1
ATOM 1333 O O . ARG A 1 165 ? -10.788 -0.184 26.224 1.00 92.88 165 ARG A O 1
ATOM 1340 N N . LEU A 1 166 ? -11.860 1.131 24.734 1.00 95.50 166 LEU A N 1
ATOM 1341 C CA . LEU A 1 166 ? -11.885 0.201 23.610 1.00 95.50 166 LEU A CA 1
ATOM 1342 C C . LEU A 1 166 ? -11.113 0.833 22.459 1.00 95.50 166 LEU A C 1
ATOM 1344 O O . LEU A 1 166 ? -11.449 1.925 22.004 1.00 95.50 166 LEU A O 1
ATOM 1348 N N . GLU A 1 167 ? -10.098 0.130 21.978 1.00 94.94 167 GLU A N 1
ATOM 1349 C CA . GLU A 1 167 ? -9.232 0.609 20.910 1.00 94.94 167 GLU A CA 1
ATOM 1350 C C . GLU A 1 167 ? -9.250 -0.351 19.724 1.00 94.94 167 GLU A C 1
ATOM 1352 O O . GLU A 1 167 ? -9.205 -1.572 19.885 1.00 94.94 167 GLU A O 1
ATOM 1357 N N . LEU A 1 168 ? -9.335 0.215 18.523 1.00 97.12 168 LEU A N 1
ATOM 1358 C CA . LEU A 1 168 ? -9.098 -0.501 17.281 1.00 97.12 168 LEU A CA 1
ATOM 1359 C C . LEU A 1 168 ? -7.677 -0.220 16.815 1.00 97.12 168 LEU A C 1
ATOM 1361 O O . LEU A 1 168 ? -7.386 0.879 16.348 1.00 97.12 168 LEU A O 1
ATOM 1365 N N . HIS A 1 169 ? -6.822 -1.229 16.905 1.00 94.50 169 HIS A N 1
ATOM 1366 C CA . HIS A 1 169 ? -5.440 -1.149 16.455 1.00 94.50 169 HIS A CA 1
ATOM 1367 C C . HIS A 1 169 ? -5.312 -1.858 15.107 1.00 94.50 169 HIS A C 1
ATOM 1369 O O . HIS A 1 169 ? -5.768 -2.994 14.974 1.00 94.50 169 HIS A O 1
ATOM 1375 N N . TYR A 1 170 ? -4.748 -1.217 14.086 1.00 96.50 170 TYR A N 1
ATOM 1376 C CA . TYR A 1 170 ? -4.689 -1.808 12.748 1.00 96.50 170 TYR A CA 1
ATOM 1377 C C . TYR A 1 170 ? -3.357 -1.588 12.040 1.00 96.50 170 TYR A C 1
ATOM 1379 O O . TYR A 1 170 ? -2.639 -0.637 12.324 1.00 96.50 170 TYR A O 1
ATOM 1387 N N . SER A 1 171 ? -3.047 -2.463 11.084 1.00 92.25 171 SER A N 1
ATOM 1388 C CA . SER A 1 171 ? -1.885 -2.321 10.207 1.00 92.25 171 SER A CA 1
ATOM 1389 C C . SER A 1 171 ? -2.256 -2.650 8.768 1.00 92.25 171 SER A C 1
ATOM 1391 O O . SER A 1 171 ? -2.926 -3.645 8.461 1.00 92.25 171 SER A O 1
ATOM 1393 N N . THR A 1 172 ? -1.806 -1.787 7.861 1.00 90.75 172 THR A N 1
ATOM 1394 C CA . THR A 1 172 ? -2.008 -1.976 6.422 1.00 90.75 172 THR A CA 1
ATOM 1395 C C . THR A 1 172 ? -0.966 -2.889 5.789 1.00 90.75 172 THR A C 1
ATOM 1397 O O . THR A 1 172 ? -1.246 -3.451 4.735 1.00 90.75 172 THR A O 1
ATOM 1400 N N . ASP A 1 173 ? 0.187 -3.088 6.431 1.00 83.81 173 ASP A N 1
ATOM 1401 C CA . ASP A 1 173 ? 1.293 -3.884 5.890 1.00 83.81 173 ASP A CA 1
ATOM 1402 C C . ASP A 1 173 ? 1.095 -5.383 6.099 1.00 83.81 173 ASP A C 1
ATOM 1404 O O . ASP A 1 173 ? 1.359 -6.179 5.199 1.00 83.81 173 ASP A O 1
ATOM 1408 N N . ASN A 1 174 ? 0.564 -5.782 7.256 1.00 83.88 174 ASN A N 1
ATOM 1409 C CA . ASN A 1 174 ? 0.193 -7.176 7.515 1.00 83.88 174 ASN A CA 1
ATOM 1410 C C . ASN A 1 174 ? -1.315 -7.440 7.316 1.00 83.88 174 ASN A C 1
ATOM 1412 O O . ASN A 1 174 ? -1.740 -8.595 7.308 1.00 83.88 174 ASN A O 1
ATOM 1416 N N . GLY A 1 175 ? -2.121 -6.387 7.123 1.00 89.12 175 GLY A N 1
ATOM 1417 C CA . GLY A 1 175 ? -3.565 -6.484 6.938 1.00 89.12 175 GLY A CA 1
ATOM 1418 C C . GLY A 1 175 ? -4.275 -7.021 8.175 1.00 89.12 175 GLY A C 1
ATOM 1419 O O . GLY A 1 175 ? -5.030 -7.983 8.065 1.00 89.12 175 GLY A O 1
ATOM 1420 N N . THR A 1 176 ? -4.034 -6.430 9.341 1.00 92.69 176 THR A N 1
ATOM 1421 C CA . THR A 1 176 ? -4.656 -6.843 10.609 1.00 92.69 176 THR A CA 1
ATOM 1422 C C . THR A 1 176 ? -5.482 -5.714 11.212 1.00 92.69 176 THR A C 1
ATOM 1424 O O . THR A 1 176 ? -5.169 -4.535 11.045 1.00 92.69 176 THR A O 1
ATOM 1427 N N . LEU A 1 177 ? -6.559 -6.085 11.901 1.00 96.94 177 LEU A N 1
ATOM 1428 C CA . LEU A 1 177 ? -7.359 -5.204 12.744 1.00 96.94 177 LEU A CA 1
ATOM 1429 C C . LEU A 1 177 ? -7.648 -5.922 14.060 1.00 96.94 177 LEU A C 1
ATOM 1431 O O . LEU A 1 177 ? -8.300 -6.965 14.065 1.00 96.94 177 LEU A O 1
ATOM 1435 N N . SER A 1 178 ? -7.232 -5.321 15.160 1.00 95.12 178 SER A N 1
ATOM 1436 C CA . SER A 1 178 ? -7.352 -5.861 16.505 1.00 95.12 178 SER A CA 1
ATOM 1437 C C . SER A 1 178 ? -8.267 -4.996 17.358 1.00 95.12 178 SER A C 1
ATOM 1439 O O . SER A 1 178 ? -8.203 -3.770 17.313 1.00 95.12 178 SER A O 1
ATOM 1441 N N . VAL A 1 179 ? -9.122 -5.643 18.146 1.00 96.50 179 VAL A N 1
ATOM 1442 C CA . VAL A 1 179 ? -9.875 -5.007 19.229 1.00 96.50 179 VAL A CA 1
ATOM 1443 C C . VAL A 1 179 ? -9.064 -5.177 20.502 1.00 96.50 179 VAL A C 1
ATOM 1445 O O . VAL A 1 179 ? -8.838 -6.305 20.943 1.00 96.50 179 VAL A O 1
ATOM 1448 N N . CYS A 1 180 ? -8.646 -4.068 21.093 1.00 94.12 180 CYS A N 1
ATOM 1449 C CA . CYS A 1 180 ? -7.923 -4.029 22.354 1.00 94.12 180 CYS A CA 1
ATOM 1450 C C . CYS A 1 180 ? -8.827 -3.430 23.434 1.00 94.12 180 CYS A C 1
ATOM 1452 O O . CYS A 1 180 ? -9.576 -2.482 23.180 1.00 94.12 180 CYS A O 1
ATOM 1454 N N . ILE A 1 181 ? -8.791 -4.015 24.631 1.00 94.50 181 ILE A N 1
ATOM 1455 C CA . ILE A 1 181 ? -9.642 -3.595 25.745 1.00 94.50 181 ILE A CA 1
ATOM 1456 C C . ILE A 1 181 ? -8.794 -3.283 26.970 1.00 94.50 181 ILE A C 1
ATOM 1458 O O . ILE A 1 181 ? -7.958 -4.080 27.408 1.00 94.50 181 ILE A O 1
ATOM 1462 N N . ASP A 1 182 ? -9.061 -2.119 27.547 1.00 93.62 182 ASP A N 1
ATOM 1463 C CA . ASP A 1 182 ? -8.403 -1.639 28.745 1.00 93.62 182 ASP A CA 1
ATOM 1464 C C . ASP A 1 182 ? -9.406 -1.465 29.883 1.00 93.62 182 ASP A C 1
ATOM 1466 O O . ASP A 1 182 ? -10.411 -0.761 29.743 1.00 93.62 182 ASP A O 1
ATOM 1470 N N . LEU A 1 183 ? -9.135 -2.129 31.003 1.00 94.06 183 LEU A N 1
ATOM 1471 C CA . LEU A 1 183 ? -9.917 -2.047 32.236 1.00 94.06 183 LEU A CA 1
ATOM 1472 C C . LEU A 1 183 ? -9.150 -1.341 33.360 1.00 94.06 183 LEU A C 1
ATOM 1474 O O . LEU A 1 183 ? -9.696 -1.172 34.451 1.00 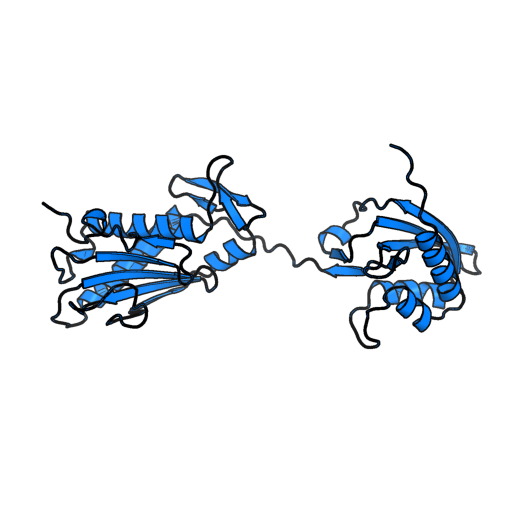94.06 183 LEU A O 1
ATOM 1478 N N . ASP A 1 184 ? -7.875 -0.996 33.148 1.00 89.56 184 ASP A N 1
ATOM 1479 C CA . ASP A 1 184 ? -7.079 -0.340 34.178 1.00 89.56 184 ASP A CA 1
ATOM 1480 C C . ASP A 1 184 ? -7.441 1.149 34.252 1.00 89.56 184 ASP A C 1
ATOM 1482 O O . ASP A 1 184 ? -7.318 1.904 33.288 1.00 89.56 184 ASP A O 1
ATOM 1486 N N . ALA A 1 185 ? -7.911 1.580 35.421 1.00 80.50 185 ALA A N 1
ATOM 1487 C CA . ALA A 1 185 ? -8.254 2.974 35.674 1.00 80.50 185 ALA A CA 1
ATOM 1488 C C . ALA A 1 185 ? -7.016 3.888 35.709 1.00 80.50 185 ALA A C 1
ATOM 1490 O O . ALA A 1 185 ? -7.160 5.093 35.517 1.00 80.50 185 ALA A O 1
ATOM 1491 N N . ALA A 1 186 ? -5.830 3.320 35.955 1.00 77.44 186 ALA A N 1
ATOM 1492 C CA . ALA A 1 186 ? -4.551 4.019 35.982 1.00 77.44 186 ALA A CA 1
ATOM 1493 C C . ALA A 1 186 ? -3.778 3.919 34.655 1.00 77.44 186 ALA A C 1
ATOM 1495 O O . ALA A 1 186 ? -2.647 4.401 34.582 1.00 77.44 186 ALA A O 1
ATOM 1496 N N . ALA A 1 187 ? -4.349 3.289 33.620 1.00 72.19 187 ALA A N 1
ATOM 1497 C CA . ALA A 1 187 ? -3.700 3.215 32.320 1.00 72.19 187 ALA A CA 1
ATOM 1498 C C . ALA A 1 187 ? -3.551 4.615 31.714 1.00 72.19 187 ALA A C 1
ATOM 1500 O O . ALA A 1 187 ? -4.528 5.255 31.318 1.00 72.19 187 ALA A O 1
ATOM 1501 N N . GLU A 1 188 ? -2.300 5.058 31.615 1.00 65.69 188 GLU A N 1
ATOM 1502 C CA . GLU A 1 188 ? -1.916 6.185 30.775 1.00 65.69 188 GLU A CA 1
ATOM 1503 C C . GLU A 1 188 ? -1.988 5.749 29.302 1.00 65.69 188 GLU A C 1
ATOM 1505 O O . GLU A 1 188 ? -1.555 4.638 28.956 1.00 65.69 188 GLU A O 1
ATOM 1510 N N . PRO A 1 189 ? -2.535 6.580 28.409 1.00 57.91 189 PRO A N 1
ATOM 1511 C CA . PRO A 1 189 ? -2.582 6.228 27.003 1.00 57.91 189 PRO A CA 1
ATOM 1512 C C . PRO A 1 189 ? -1.178 6.181 26.356 1.00 57.91 189 PRO A C 1
ATOM 1514 O O . PRO A 1 189 ? -0.187 6.630 26.921 1.00 57.91 189 PRO A O 1
ATOM 1517 N N . GLY A 1 190 ? -1.053 5.565 25.172 1.00 54.69 190 GLY A N 1
ATOM 1518 C CA . GLY A 1 190 ? 0.238 5.404 24.469 1.00 54.69 190 GLY A CA 1
ATOM 1519 C C . GLY A 1 190 ? 1.145 4.281 25.002 1.00 54.69 190 GLY A C 1
ATOM 1520 O O . GLY A 1 190 ? 2.151 3.938 24.386 1.00 54.69 190 GLY A O 1
ATOM 1521 N N . ARG A 1 191 ? 0.769 3.630 26.107 1.00 62.12 191 ARG A N 1
ATOM 1522 C CA . ARG A 1 191 ? 1.384 2.388 26.604 1.00 62.12 191 ARG A CA 1
ATOM 1523 C C . ARG A 1 191 ? 0.861 1.168 25.824 1.00 62.12 191 ARG A C 1
ATOM 1525 O O . ARG A 1 191 ? 0.261 0.276 26.411 1.00 62.12 191 ARG A O 1
ATOM 1532 N N . GLY A 1 192 ? 0.984 1.175 24.494 1.00 53.03 192 GLY A N 1
ATOM 1533 C CA . GLY A 1 192 ? 0.274 0.273 23.565 1.00 53.03 192 GLY A CA 1
ATOM 1534 C C . GLY A 1 192 ? 0.321 -1.231 23.892 1.00 53.03 192 GLY A C 1
ATOM 1535 O O . GLY A 1 192 ? -0.606 -1.955 23.549 1.00 53.03 192 GLY A O 1
ATOM 1536 N N . ASP A 1 193 ? 1.334 -1.703 24.615 1.00 59.12 193 ASP A N 1
ATOM 1537 C CA . ASP A 1 193 ? 1.515 -3.087 25.072 1.00 59.12 193 ASP A CA 1
ATOM 1538 C C . ASP A 1 193 ? 0.969 -3.384 26.486 1.00 59.12 193 ASP A C 1
ATOM 1540 O O . ASP A 1 193 ? 0.928 -4.540 26.906 1.00 59.12 193 ASP A O 1
ATOM 1544 N N . ALA A 1 194 ? 0.524 -2.369 27.228 1.00 69.81 194 ALA A N 1
ATOM 1545 C CA . ALA A 1 194 ? 0.088 -2.482 28.620 1.00 69.81 194 ALA A CA 1
ATOM 1546 C C . ALA A 1 194 ? -1.437 -2.571 28.801 1.00 69.81 194 ALA A C 1
ATOM 1548 O O . ALA A 1 194 ? -1.916 -2.517 29.934 1.00 69.81 194 ALA A O 1
ATOM 1549 N N . MET A 1 195 ? -2.214 -2.708 27.720 1.00 84.69 195 MET A N 1
ATOM 1550 C CA . MET A 1 195 ? -3.660 -2.902 27.847 1.00 84.69 195 MET A CA 1
ATOM 1551 C C . MET A 1 195 ? -3.982 -4.230 28.521 1.00 84.69 195 MET A C 1
ATOM 1553 O O . MET A 1 195 ? -3.394 -5.264 28.202 1.00 84.69 195 MET A O 1
ATOM 1557 N N . THR A 1 196 ? -5.005 -4.229 29.377 1.00 88.94 196 THR A N 1
ATOM 1558 C CA . THR A 1 196 ? -5.425 -5.450 30.087 1.00 88.94 196 THR A CA 1
ATOM 1559 C C . THR A 1 196 ? -5.758 -6.627 29.162 1.00 88.94 196 THR A C 1
ATOM 1561 O O . THR A 1 196 ? -5.543 -7.776 29.538 1.00 88.94 196 THR A O 1
ATOM 1564 N N . HIS A 1 197 ? -6.270 -6.348 27.960 1.00 90.69 197 HIS A N 1
ATOM 1565 C CA . HIS A 1 197 ? -6.633 -7.333 26.945 1.00 90.69 197 HIS A CA 1
ATOM 1566 C C . HIS A 1 197 ? -6.200 -6.832 25.558 1.00 90.69 197 HIS A C 1
ATOM 1568 O O . HIS A 1 197 ? -7.029 -6.550 24.685 1.00 90.69 197 HIS A O 1
ATOM 1574 N N . PHE A 1 198 ? -4.890 -6.666 25.366 1.00 88.50 198 PHE A N 1
ATOM 1575 C CA . PHE A 1 198 ? -4.326 -6.344 24.056 1.00 88.50 198 PHE A CA 1
ATOM 1576 C C . PHE A 1 198 ? -4.627 -7.461 23.043 1.00 88.50 198 PHE A C 1
ATOM 1578 O O . PHE A 1 198 ? -4.429 -8.639 23.342 1.00 88.50 198 PHE A O 1
ATOM 1585 N N . GLY A 1 199 ? -5.119 -7.099 21.854 1.00 86.06 199 GLY A N 1
ATOM 1586 C CA . GLY A 1 199 ? -5.446 -8.072 20.807 1.00 86.06 199 GLY A CA 1
ATOM 1587 C C . GLY A 1 199 ? -6.536 -9.076 21.201 1.00 86.06 199 GLY A C 1
ATOM 1588 O O . GLY A 1 199 ? -6.486 -10.227 20.774 1.00 86.06 199 GLY A O 1
ATOM 1589 N N . PHE A 1 200 ? -7.516 -8.665 22.018 1.00 92.75 200 PHE A N 1
ATOM 1590 C CA . PHE A 1 200 ? -8.608 -9.526 22.494 1.00 92.75 200 PHE A CA 1
ATOM 1591 C C . PHE A 1 200 ? -9.323 -10.274 21.358 1.00 92.75 200 PHE A C 1
ATOM 1593 O O . PHE A 1 200 ? -9.684 -11.444 21.497 1.00 92.75 200 PHE A O 1
ATOM 1600 N N . ALA A 1 201 ? -9.523 -9.599 20.227 1.00 91.88 201 ALA A N 1
ATOM 1601 C CA . ALA A 1 201 ? -9.994 -10.210 18.995 1.00 91.88 201 ALA A CA 1
ATOM 1602 C C . ALA A 1 201 ? -9.226 -9.636 17.806 1.00 91.88 201 ALA A C 1
ATOM 1604 O O . ALA A 1 201 ? -8.964 -8.437 17.775 1.00 91.88 201 ALA A O 1
ATOM 1605 N N . GLU A 1 202 ? -8.948 -10.466 16.801 1.00 94.31 202 GLU A N 1
ATOM 1606 C CA . GLU A 1 202 ? -8.234 -10.069 15.584 1.00 94.31 202 GLU A CA 1
ATOM 1607 C C . GLU A 1 202 ? -9.036 -10.438 14.327 1.00 94.31 202 GLU A C 1
ATOM 1609 O O . GLU A 1 202 ? -9.653 -11.506 14.236 1.00 94.31 202 GLU A O 1
ATOM 1614 N N . LEU A 1 203 ? -9.022 -9.541 13.343 1.00 92.00 203 LEU A N 1
ATOM 1615 C CA . LEU A 1 203 ? -9.562 -9.730 12.007 1.00 92.00 203 LEU A CA 1
ATOM 1616 C C . LEU A 1 203 ? -8.436 -9.618 10.978 1.00 92.00 203 LEU A C 1
ATOM 1618 O O . LEU A 1 203 ? -7.823 -8.564 10.824 1.00 92.00 203 LEU A O 1
ATOM 1622 N N . LEU A 1 204 ? -8.248 -10.680 10.193 1.00 89.81 204 LEU A N 1
ATOM 1623 C CA . LEU A 1 204 ? -7.370 -10.648 9.025 1.00 89.81 204 LEU A CA 1
ATOM 1624 C C . LEU A 1 204 ? -8.065 -9.990 7.825 1.00 89.81 204 LEU A C 1
ATOM 1626 O O . LEU A 1 204 ? -9.174 -10.363 7.411 1.00 89.81 204 LEU A O 1
ATOM 1630 N N . VAL A 1 205 ? -7.378 -9.028 7.221 1.00 92.19 205 VAL A N 1
ATOM 1631 C CA . VAL A 1 205 ? -7.820 -8.198 6.099 1.00 92.19 205 VAL A CA 1
ATOM 1632 C C . VAL A 1 205 ? -6.744 -8.178 5.001 1.00 92.19 205 VAL A C 1
ATOM 1634 O O . VAL A 1 205 ? -6.159 -7.137 4.705 1.00 92.19 205 VAL A O 1
ATOM 1637 N N . PRO A 1 206 ? -6.512 -9.312 4.309 1.00 85.75 206 PRO A N 1
ATOM 1638 C CA . PRO A 1 206 ? -5.427 -9.446 3.326 1.00 85.75 206 PRO A CA 1
ATOM 1639 C C . PRO A 1 206 ? -5.535 -8.478 2.138 1.00 85.75 206 PRO A C 1
ATOM 1641 O O . PRO A 1 206 ? -4.576 -8.273 1.406 1.00 85.75 206 PRO A O 1
ATOM 1644 N N . ARG A 1 207 ? -6.699 -7.852 1.934 1.00 91.94 207 ARG A N 1
ATOM 1645 C CA . ARG A 1 207 ? -6.903 -6.873 0.863 1.00 91.94 207 ARG A CA 1
ATOM 1646 C C . ARG A 1 207 ? -6.225 -5.531 1.123 1.00 91.94 207 ARG A C 1
ATOM 1648 O O . ARG A 1 207 ? -5.962 -4.821 0.160 1.00 91.94 207 ARG A O 1
ATOM 1655 N N . TRP A 1 208 ? -5.984 -5.151 2.376 1.00 94.50 208 TRP A N 1
ATOM 1656 C CA . TRP A 1 208 ? -5.325 -3.880 2.691 1.00 94.50 208 TRP A CA 1
ATOM 1657 C C . TRP A 1 208 ? -3.884 -3.825 2.171 1.00 94.50 208 TRP A C 1
ATOM 1659 O O . TRP A 1 208 ? -3.610 -2.915 1.381 1.00 94.50 208 TRP A O 1
ATOM 1669 N N . PRO A 1 209 ? -3.009 -4.807 2.475 1.00 90.06 209 PRO A N 1
ATOM 1670 C CA . PRO A 1 209 ? -1.657 -4.814 1.923 1.00 90.06 209 PRO A CA 1
ATOM 1671 C C . PRO A 1 209 ? -1.666 -4.935 0.401 1.00 90.06 209 PRO A C 1
ATOM 1673 O O . PRO A 1 209 ? -0.939 -4.212 -0.272 1.00 90.06 209 PRO A O 1
ATOM 1676 N N . GLU A 1 210 ? -2.563 -5.745 -0.177 1.00 90.25 210 GLU A N 1
ATOM 1677 C CA . GLU A 1 210 ? -2.689 -5.850 -1.637 1.00 90.25 210 GLU A CA 1
ATOM 1678 C C . GLU A 1 210 ? -3.029 -4.508 -2.302 1.00 90.25 210 GLU A C 1
ATOM 1680 O O . GLU A 1 210 ? -2.507 -4.183 -3.369 1.00 90.25 210 GLU A O 1
ATOM 1685 N N . VAL A 1 211 ? -3.920 -3.719 -1.699 1.00 93.56 211 VAL A N 1
ATOM 1686 C CA . VAL A 1 211 ? -4.308 -2.403 -2.224 1.00 93.56 211 VAL A CA 1
ATOM 1687 C C . VAL A 1 211 ? -3.159 -1.408 -2.088 1.00 93.56 211 VAL A C 1
ATOM 1689 O O . VAL A 1 211 ? -2.916 -0.666 -3.044 1.00 93.56 211 VAL A O 1
ATOM 1692 N N . LYS A 1 212 ? -2.439 -1.428 -0.957 1.00 91.44 212 LYS A N 1
ATOM 1693 C CA . LYS A 1 212 ? -1.258 -0.590 -0.696 1.00 91.44 212 LYS A CA 1
ATOM 1694 C C . LYS A 1 212 ? -0.130 -0.892 -1.687 1.00 91.44 212 LYS A C 1
ATOM 1696 O O . LYS A 1 212 ? 0.331 0.011 -2.383 1.00 91.44 212 LYS A O 1
ATOM 1701 N N . GLU A 1 213 ? 0.241 -2.163 -1.826 1.00 88.69 213 GLU A N 1
ATOM 1702 C CA . GLU A 1 213 ? 1.330 -2.634 -2.690 1.00 88.69 213 GLU A CA 1
ATOM 1703 C C . GLU A 1 213 ? 1.031 -2.398 -4.175 1.00 88.69 213 GLU A C 1
ATOM 1705 O O . GLU A 1 213 ? 1.853 -1.862 -4.923 1.00 88.69 213 GLU A O 1
ATOM 1710 N N . HIS A 1 214 ? -0.171 -2.767 -4.622 1.00 89.00 214 HIS A N 1
ATOM 1711 C CA . HIS A 1 214 ? -0.530 -2.704 -6.038 1.00 89.00 214 HIS A CA 1
ATOM 1712 C C . HIS A 1 214 ? -1.184 -1.383 -6.450 1.00 89.00 214 HIS A C 1
ATOM 1714 O O . HIS A 1 214 ? -1.582 -1.242 -7.612 1.00 89.00 214 HIS A O 1
ATOM 1720 N N . LYS A 1 215 ? -1.290 -0.418 -5.526 1.00 91.56 215 LYS A N 1
ATOM 1721 C CA . LYS A 1 215 ? -1.883 0.908 -5.757 1.00 91.56 215 LYS A CA 1
ATOM 1722 C C . LYS A 1 215 ? -3.264 0.803 -6.414 1.00 91.56 215 LYS A C 1
ATOM 1724 O O . LYS A 1 215 ? -3.584 1.500 -7.380 1.00 91.56 215 LYS A O 1
ATOM 1729 N N . ALA A 1 216 ? -4.086 -0.122 -5.918 1.00 92.56 216 ALA A N 1
ATOM 1730 C CA . ALA A 1 216 ? -5.448 -0.288 -6.411 1.00 92.56 216 ALA A CA 1
ATOM 1731 C C . ALA A 1 216 ? -6.313 0.911 -5.977 1.00 92.56 216 ALA A C 1
ATOM 1733 O O . ALA A 1 216 ? -6.093 1.447 -4.894 1.00 92.56 216 ALA A O 1
ATOM 1734 N N . PRO A 1 217 ? -7.306 1.353 -6.772 1.00 94.19 217 PRO A N 1
ATOM 1735 C CA . PRO A 1 217 ? -8.194 2.437 -6.358 1.00 94.19 217 PRO A CA 1
ATOM 1736 C C . PRO A 1 217 ? -8.966 2.112 -5.073 1.00 94.19 217 PRO A C 1
ATOM 1738 O O . PRO A 1 217 ? -9.275 0.951 -4.800 1.00 94.19 217 PRO A O 1
ATOM 1741 N N . VAL A 1 218 ? -9.358 3.148 -4.341 1.00 96.31 218 VAL A N 1
ATOM 1742 C CA . VAL A 1 218 ? -10.248 3.046 -3.175 1.00 96.31 218 VAL A CA 1
ATOM 1743 C C . VAL A 1 218 ? -11.595 3.668 -3.542 1.00 96.31 218 VAL A C 1
ATOM 1745 O O . VAL A 1 218 ? -11.653 4.582 -4.355 1.00 96.31 218 VAL A O 1
ATOM 1748 N N . VAL A 1 219 ? -12.692 3.164 -2.994 1.00 96.94 219 VAL A N 1
ATOM 1749 C CA . VAL A 1 219 ? -14.011 3.799 -3.040 1.00 96.94 219 VAL A CA 1
ATOM 1750 C C . VAL A 1 219 ? -14.304 4.294 -1.631 1.00 96.94 219 VAL A C 1
ATOM 1752 O O . VAL A 1 219 ? -14.357 3.490 -0.700 1.00 96.94 219 VAL A O 1
ATOM 1755 N N . GLY A 1 220 ? -14.414 5.613 -1.481 1.00 94.69 220 GLY A N 1
ATOM 1756 C CA . GLY A 1 220 ? -14.650 6.299 -0.217 1.00 94.69 220 GLY A CA 1
ATOM 1757 C C . GLY A 1 220 ? -15.984 5.923 0.429 1.00 94.69 220 GLY A C 1
ATOM 1758 O O . GLY A 1 220 ? -16.834 5.272 -0.180 1.00 94.69 220 GLY A O 1
ATOM 1759 N N . LEU A 1 221 ? -16.181 6.352 1.678 1.00 93.62 221 LEU A N 1
ATOM 1760 C CA . LEU A 1 221 ? -17.446 6.154 2.404 1.00 93.62 221 LEU A CA 1
ATOM 1761 C C . LEU A 1 221 ? -18.634 6.868 1.744 1.00 93.62 221 LEU A C 1
ATOM 1763 O O . LEU A 1 221 ? -19.774 6.449 1.911 1.00 93.62 221 LEU A O 1
ATOM 1767 N N . ASP A 1 222 ? -18.355 7.927 0.992 1.00 93.25 222 ASP A N 1
ATOM 1768 C CA . ASP A 1 222 ? -19.291 8.684 0.159 1.00 93.25 222 ASP A CA 1
ATOM 1769 C C . ASP A 1 222 ? -19.551 8.029 -1.213 1.00 93.25 222 ASP A C 1
ATOM 1771 O O . ASP A 1 222 ? -20.312 8.553 -2.023 1.00 93.25 222 ASP A O 1
ATOM 1775 N N . GLY A 1 223 ? -18.916 6.886 -1.497 1.00 93.69 223 GLY A N 1
ATOM 1776 C CA . GLY A 1 223 ? -18.988 6.203 -2.786 1.00 93.69 223 GLY A CA 1
ATOM 1777 C C . GLY A 1 223 ? -18.078 6.798 -3.865 1.00 93.69 223 GLY A C 1
ATOM 1778 O O . GLY A 1 223 ? -18.057 6.288 -4.989 1.00 93.69 223 GLY A O 1
ATOM 1779 N N . VAL A 1 224 ? -17.301 7.844 -3.562 1.00 94.38 224 VAL A N 1
ATOM 1780 C CA . VAL A 1 224 ? -16.401 8.473 -4.533 1.00 94.38 224 VAL A CA 1
ATOM 1781 C C . VAL A 1 224 ? -15.173 7.597 -4.749 1.00 94.38 224 VAL A C 1
ATOM 1783 O O . VAL A 1 224 ? -14.523 7.134 -3.815 1.00 94.38 224 VAL A O 1
ATOM 1786 N N . LYS A 1 225 ? -14.817 7.367 -6.014 1.00 95.00 225 LYS A N 1
ATOM 1787 C CA . LYS A 1 225 ? -13.611 6.614 -6.363 1.00 95.00 225 LYS A CA 1
ATOM 1788 C C . LYS A 1 225 ? -12.366 7.494 -6.224 1.00 95.00 225 LYS A C 1
ATOM 1790 O O . LYS A 1 225 ? -12.190 8.449 -6.972 1.00 95.00 225 LYS A O 1
ATOM 1795 N N . LEU A 1 226 ? -11.476 7.105 -5.323 1.00 94.25 226 LEU A N 1
ATOM 1796 C CA . LEU A 1 226 ? -10.186 7.722 -5.042 1.00 94.25 226 LEU A CA 1
ATOM 1797 C C . LEU A 1 226 ? -9.088 7.001 -5.833 1.00 94.25 226 LEU A C 1
ATOM 1799 O O . LEU A 1 226 ? -8.884 5.787 -5.699 1.00 94.25 226 LEU A O 1
ATOM 1803 N N . ALA A 1 227 ? -8.390 7.742 -6.691 1.00 92.75 227 ALA A N 1
ATOM 1804 C CA . ALA A 1 227 ? -7.309 7.196 -7.501 1.00 92.75 227 ALA A CA 1
ATOM 1805 C C . ALA A 1 227 ? -6.025 7.096 -6.673 1.00 92.75 227 ALA A C 1
ATOM 1807 O O . ALA A 1 227 ? -5.710 8.008 -5.911 1.00 92.75 227 ALA A O 1
ATOM 1808 N N . ALA A 1 228 ? -5.281 6.004 -6.853 1.00 92.19 228 ALA A N 1
ATOM 1809 C CA . ALA A 1 228 ? -3.947 5.877 -6.287 1.00 92.19 228 ALA A CA 1
ATOM 1810 C C . ALA A 1 228 ? -2.952 6.743 -7.070 1.00 92.19 228 ALA A C 1
ATOM 1812 O O . ALA A 1 228 ? -3.016 6.816 -8.302 1.00 92.19 228 ALA A O 1
ATOM 1813 N N . ARG A 1 229 ? -2.024 7.372 -6.356 1.00 89.50 229 ARG A N 1
ATOM 1814 C CA . ARG A 1 229 ? -1.001 8.269 -6.896 1.00 89.50 229 ARG A CA 1
ATOM 1815 C C . ARG A 1 229 ? 0.398 7.663 -6.764 1.00 89.50 229 ARG A C 1
ATOM 1817 O O . ARG A 1 229 ? 0.620 6.658 -6.083 1.00 89.50 229 ARG A O 1
ATOM 1824 N N . GLU A 1 230 ? 1.367 8.254 -7.460 1.00 84.88 230 GLU A N 1
ATOM 1825 C CA . GLU A 1 230 ? 2.750 7.762 -7.443 1.00 84.88 230 GLU A CA 1
ATOM 1826 C C . GLU A 1 230 ? 3.399 7.877 -6.058 1.00 84.88 230 GLU A C 1
ATOM 1828 O O . GLU A 1 230 ? 4.133 6.969 -5.672 1.00 84.88 230 GLU A O 1
ATOM 1833 N N . ASP A 1 231 ? 3.030 8.901 -5.289 1.00 84.00 231 ASP A N 1
ATOM 1834 C CA . ASP A 1 231 ? 3.489 9.183 -3.920 1.00 84.00 231 ASP A CA 1
ATOM 1835 C C . ASP A 1 231 ? 2.953 8.218 -2.843 1.00 84.00 231 ASP A C 1
ATOM 1837 O O . ASP A 1 231 ? 3.286 8.358 -1.669 1.00 84.00 231 ASP A O 1
ATOM 1841 N N . GLY A 1 232 ? 2.132 7.232 -3.224 1.00 85.19 232 GLY A N 1
ATOM 1842 C CA . GLY A 1 232 ? 1.536 6.288 -2.276 1.00 85.19 232 GLY A CA 1
ATOM 1843 C C . GLY A 1 232 ? 0.331 6.856 -1.525 1.00 85.19 232 GLY A C 1
ATOM 1844 O O . GLY A 1 232 ? 0.017 6.383 -0.439 1.00 85.19 232 GLY A O 1
ATOM 1845 N N . THR A 1 233 ? -0.344 7.863 -2.082 1.00 93.50 233 THR A N 1
ATOM 1846 C CA . THR A 1 233 ? -1.610 8.390 -1.557 1.00 93.50 233 THR A CA 1
ATOM 1847 C C . THR A 1 233 ? -2.799 8.046 -2.458 1.00 93.50 233 THR A C 1
ATOM 1849 O O . THR A 1 233 ? -2.650 7.651 -3.617 1.00 93.50 233 THR A O 1
ATOM 1852 N N . TRP A 1 234 ? -4.005 8.209 -1.914 1.00 94.38 234 TRP A N 1
ATOM 1853 C CA . TRP A 1 234 ? -5.285 8.038 -2.593 1.00 94.38 234 TRP A CA 1
ATOM 1854 C C . TRP A 1 234 ? -6.125 9.295 -2.449 1.00 94.38 234 TRP A C 1
ATOM 1856 O O . TRP A 1 234 ? -6.255 9.831 -1.344 1.00 94.38 234 TRP A O 1
ATOM 1866 N N . GLY A 1 235 ? -6.735 9.748 -3.543 1.00 89.88 235 GLY A N 1
ATOM 1867 C CA . GLY A 1 235 ? -7.545 10.959 -3.496 1.00 89.88 235 GLY A CA 1
ATOM 1868 C C . GLY A 1 235 ? -8.184 11.401 -4.805 1.00 89.88 235 GLY A C 1
ATOM 1869 O O . GLY A 1 235 ? -8.001 10.772 -5.851 1.00 89.88 235 GLY A O 1
ATOM 1870 N N . THR A 1 236 ? -8.918 12.512 -4.725 1.00 87.06 236 THR A N 1
ATOM 1871 C CA . THR A 1 236 ? -9.294 13.359 -5.871 1.00 87.06 236 THR A CA 1
ATOM 1872 C C . THR A 1 236 ? -8.128 14.285 -6.222 1.00 87.06 236 THR A C 1
ATOM 1874 O O . THR A 1 236 ? -7.043 14.122 -5.667 1.00 87.06 236 THR A O 1
ATOM 1877 N N . ALA A 1 237 ? -8.289 15.240 -7.145 1.00 78.88 237 ALA A N 1
ATOM 1878 C CA . ALA A 1 237 ? -7.235 16.219 -7.430 1.00 78.88 237 ALA A CA 1
ATOM 1879 C C . ALA A 1 237 ? -6.958 17.130 -6.214 1.00 78.88 237 ALA A C 1
ATOM 1881 O O . ALA A 1 237 ? -5.803 17.452 -5.939 1.00 78.88 237 ALA A O 1
ATOM 1882 N N . GLU A 1 238 ? -8.005 17.452 -5.457 1.00 78.81 238 GLU A N 1
ATOM 1883 C CA . GLU A 1 238 ? -8.039 18.432 -4.371 1.00 78.81 238 GLU A CA 1
ATOM 1884 C C . GLU A 1 238 ? -7.675 17.828 -3.010 1.00 78.81 238 GLU A C 1
ATOM 1886 O O . GLU A 1 238 ? -6.995 18.469 -2.214 1.00 78.81 238 GLU A O 1
ATOM 1891 N N . VAL A 1 239 ? -8.096 16.588 -2.736 1.00 79.00 239 VAL A N 1
ATOM 1892 C CA . VAL A 1 239 ? -7.889 15.928 -1.439 1.00 79.00 239 VAL A CA 1
ATOM 1893 C C . VAL A 1 239 ? -7.278 14.556 -1.661 1.00 79.00 239 VAL A C 1
ATOM 1895 O O . VAL A 1 239 ? -7.862 13.723 -2.348 1.00 79.00 239 VAL A O 1
ATOM 1898 N N . HIS A 1 240 ? -6.118 14.308 -1.058 1.00 89.12 240 HIS A N 1
ATOM 1899 C CA . HIS A 1 240 ? -5.429 13.021 -1.103 1.00 89.12 240 HIS A CA 1
ATOM 1900 C C . HIS A 1 240 ? -4.751 12.729 0.234 1.00 89.12 240 HIS A C 1
ATOM 1902 O O . HIS A 1 240 ? -4.285 13.637 0.916 1.00 89.12 240 HIS A O 1
ATOM 1908 N N . ALA A 1 241 ? -4.743 11.457 0.621 1.00 93.06 241 ALA A N 1
ATOM 1909 C CA . ALA A 1 241 ? -4.170 10.994 1.877 1.00 93.06 241 ALA A CA 1
ATOM 1910 C C . ALA A 1 241 ? -3.653 9.561 1.737 1.00 93.06 241 ALA A C 1
ATOM 1912 O O . ALA A 1 241 ? -4.017 8.843 0.802 1.00 93.06 241 ALA A O 1
ATOM 1913 N N . ARG A 1 242 ? -2.808 9.140 2.676 1.00 94.06 242 ARG A N 1
ATOM 1914 C CA . ARG A 1 242 ? -2.357 7.751 2.794 1.00 94.06 242 ARG A CA 1
ATOM 1915 C C . ARG A 1 242 ? -3.538 6.795 3.032 1.00 94.06 242 ARG A C 1
ATOM 1917 O O . ARG A 1 242 ? -4.587 7.218 3.524 1.00 94.06 242 ARG A O 1
ATOM 1924 N N . LEU A 1 243 ? -3.385 5.518 2.672 1.00 95.06 243 LEU A N 1
ATOM 1925 C CA . LEU A 1 243 ? -4.445 4.508 2.836 1.00 95.06 243 LEU A CA 1
ATOM 1926 C C . LEU A 1 243 ? -4.864 4.379 4.304 1.00 95.06 243 LEU A C 1
ATOM 1928 O O . LEU A 1 243 ? -6.051 4.282 4.609 1.00 95.06 243 LEU A O 1
ATOM 1932 N N . GLU A 1 244 ? -3.879 4.447 5.191 1.00 96.06 244 GLU A N 1
ATOM 1933 C CA . GLU A 1 244 ? -3.987 4.442 6.641 1.00 96.06 244 GLU A CA 1
ATOM 1934 C C . GLU A 1 244 ? -5.010 5.479 7.104 1.00 96.06 244 GLU A C 1
ATOM 1936 O O . GLU A 1 244 ? -5.925 5.136 7.839 1.00 96.06 244 GLU A O 1
ATOM 1941 N N . VAL A 1 245 ? -4.952 6.709 6.588 1.00 96.31 245 VAL A N 1
ATOM 1942 C CA . VAL A 1 245 ? -5.882 7.786 6.962 1.00 96.31 245 VAL A CA 1
ATOM 1943 C C . VAL A 1 245 ? -7.315 7.481 6.524 1.00 96.31 245 VAL A C 1
ATOM 1945 O O . VAL A 1 245 ? -8.266 7.748 7.259 1.00 96.31 245 VAL A O 1
ATOM 1948 N N . HIS A 1 246 ? -7.497 6.919 5.327 1.00 96.88 246 HIS A N 1
ATOM 1949 C CA . HIS A 1 246 ? -8.827 6.555 4.824 1.00 96.88 246 HIS A CA 1
ATOM 1950 C C . HIS A 1 246 ? -9.452 5.415 5.632 1.00 96.88 246 HIS A C 1
ATOM 1952 O O . HIS A 1 246 ? -10.639 5.470 5.960 1.00 96.88 246 HIS A O 1
ATOM 1958 N N . LEU A 1 247 ? -8.651 4.406 5.982 1.00 97.88 247 LEU A N 1
ATOM 1959 C CA . LEU A 1 247 ? -9.078 3.306 6.843 1.00 97.88 247 LEU A CA 1
ATOM 1960 C C . LEU A 1 247 ? -9.374 3.795 8.260 1.00 97.88 247 LEU A C 1
ATOM 1962 O O . LEU A 1 247 ? -10.448 3.501 8.773 1.00 97.88 247 LEU A O 1
ATOM 1966 N N . GLY A 1 248 ? -8.499 4.610 8.845 1.00 97.69 248 GLY A N 1
ATOM 1967 C CA . GLY A 1 248 ? -8.678 5.188 10.175 1.00 97.69 248 GLY A CA 1
ATOM 1968 C C . GLY A 1 248 ? -9.986 5.967 10.289 1.00 97.69 248 GLY A C 1
ATOM 1969 O O . GLY A 1 248 ? -10.804 5.687 11.163 1.00 97.69 248 GLY A O 1
ATOM 1970 N N . LYS A 1 249 ? -10.278 6.851 9.326 1.00 97.12 249 LYS A N 1
ATOM 1971 C CA . LYS A 1 249 ? -11.565 7.569 9.260 1.00 97.12 249 LYS A CA 1
ATOM 1972 C C . LYS A 1 249 ? -12.771 6.630 9.156 1.00 97.12 249 LYS A C 1
ATOM 1974 O O . LYS A 1 249 ? -13.806 6.895 9.766 1.00 97.12 249 LYS A O 1
ATOM 1979 N N . MET A 1 250 ? -12.653 5.531 8.408 1.00 98.12 250 MET A N 1
ATOM 1980 C CA . MET A 1 250 ? -13.697 4.505 8.330 1.00 98.12 250 MET A CA 1
ATOM 1981 C C . MET A 1 250 ? -13.899 3.778 9.661 1.00 98.12 250 MET A C 1
ATOM 1983 O O . MET A 1 250 ? -15.046 3.580 10.067 1.00 98.12 250 MET A O 1
ATOM 1987 N N . LEU A 1 251 ? -12.824 3.436 10.369 1.00 98.62 251 LEU A N 1
ATOM 1988 C CA . LEU A 1 251 ? -12.889 2.800 11.684 1.00 98.62 251 LEU A CA 1
ATOM 1989 C C . LEU A 1 251 ? -13.520 3.734 12.726 1.00 98.62 251 LEU A C 1
ATOM 1991 O O . LEU A 1 251 ? -14.425 3.309 13.442 1.00 98.62 251 LEU A O 1
ATOM 1995 N N . 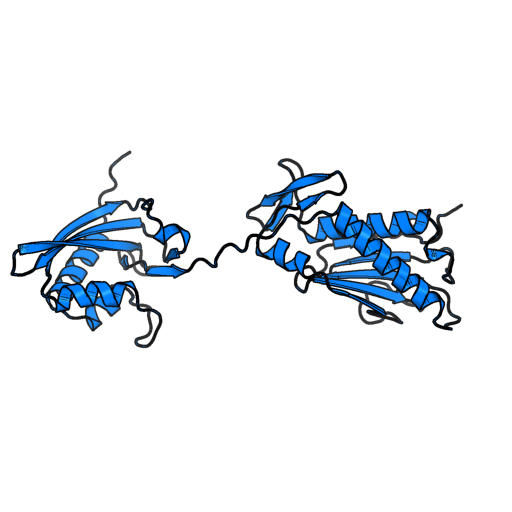VAL A 1 252 ? -13.150 5.020 12.738 1.00 98.06 252 VAL A N 1
ATOM 1996 C CA . VAL A 1 252 ? -13.776 6.040 13.601 1.00 98.06 252 VAL A CA 1
ATOM 1997 C C . VAL A 1 252 ? -15.273 6.141 13.316 1.00 98.06 252 VAL A C 1
ATOM 1999 O O . VAL A 1 252 ? -16.091 5.999 14.223 1.00 98.06 252 VAL A O 1
ATOM 2002 N N . ALA A 1 253 ? -15.659 6.295 12.044 1.00 97.81 253 ALA A N 1
ATOM 2003 C CA . ALA A 1 253 ? -17.067 6.339 11.652 1.00 97.81 253 ALA A CA 1
ATOM 2004 C C . ALA A 1 253 ? -17.826 5.052 12.027 1.00 97.81 253 ALA A C 1
ATOM 2006 O O . ALA A 1 253 ? -19.033 5.092 12.264 1.00 97.81 253 ALA A O 1
ATOM 2007 N N . THR A 1 254 ? -17.142 3.906 12.067 1.00 98.44 254 THR A N 1
ATOM 2008 C CA . THR A 1 254 ? -17.720 2.630 12.507 1.00 98.44 254 THR A CA 1
ATOM 2009 C C . THR A 1 254 ? -17.989 2.635 14.008 1.00 98.44 254 THR A C 1
ATOM 2011 O O . THR A 1 254 ? -19.107 2.335 14.417 1.00 98.44 254 THR A O 1
ATOM 2014 N N . LEU A 1 255 ? -17.001 3.010 14.826 1.00 98.06 255 LEU A N 1
ATOM 2015 C CA . LEU A 1 255 ? -17.146 3.058 16.283 1.00 98.06 255 LEU A CA 1
ATOM 2016 C C . LEU A 1 255 ? -18.219 4.056 16.725 1.00 98.06 255 LEU A C 1
ATOM 2018 O O . LEU A 1 255 ? -19.030 3.726 17.586 1.00 98.06 255 LEU A O 1
ATOM 2022 N N . LEU A 1 256 ? -18.258 5.242 16.112 1.00 97.06 256 LEU A N 1
ATOM 2023 C CA . LEU A 1 256 ? -19.259 6.263 16.428 1.00 97.06 256 LEU A CA 1
ATOM 2024 C C . LEU A 1 256 ? -20.680 5.802 16.068 1.00 97.06 256 LEU A C 1
ATOM 2026 O O . LEU A 1 256 ? -21.580 5.922 16.889 1.00 97.06 256 LEU A O 1
ATOM 2030 N N . GLU A 1 257 ? -20.889 5.181 14.901 1.00 96.75 257 GLU A N 1
ATOM 2031 C CA . GLU A 1 257 ? -22.206 4.618 14.549 1.00 96.75 257 GLU A CA 1
ATOM 2032 C C . GLU A 1 257 ? -22.620 3.492 15.507 1.00 96.75 257 GLU A C 1
ATOM 2034 O O . GLU A 1 257 ? -23.779 3.398 15.916 1.00 96.75 257 GLU A O 1
ATOM 2039 N N . MET A 1 258 ? -21.678 2.631 15.896 1.00 97.75 258 MET A N 1
ATOM 2040 C CA . MET A 1 258 ? -21.937 1.573 16.873 1.00 97.75 258 MET A CA 1
ATOM 2041 C C . MET A 1 258 ? -22.298 2.137 18.251 1.00 97.75 258 MET A C 1
ATOM 2043 O O . MET A 1 258 ? -23.190 1.603 18.910 1.00 97.75 258 MET A O 1
ATOM 2047 N N . ARG A 1 259 ? -21.649 3.232 18.663 1.00 96.69 259 ARG A N 1
ATOM 2048 C CA . ARG A 1 259 ? -21.976 3.958 19.893 1.00 96.69 259 ARG A CA 1
ATOM 2049 C C . ARG A 1 259 ? -23.400 4.484 19.845 1.00 96.69 259 ARG A C 1
ATOM 2051 O O . ARG A 1 259 ? -24.200 4.163 20.718 1.00 96.69 259 ARG A O 1
ATOM 2058 N N . ASP A 1 260 ? -23.715 5.239 18.802 1.00 96.00 260 ASP A N 1
ATOM 2059 C CA . ASP A 1 260 ? -24.995 5.932 18.670 1.00 96.00 260 ASP A CA 1
ATOM 2060 C C . ASP A 1 260 ? -26.169 4.947 18.479 1.00 96.00 260 ASP A C 1
ATOM 2062 O O . ASP A 1 260 ? -27.318 5.279 18.758 1.00 96.00 260 ASP A O 1
ATOM 2066 N N . SER A 1 261 ? -25.886 3.710 18.053 1.00 95.88 261 SER A N 1
ATOM 2067 C CA . SER A 1 261 ? -26.862 2.616 17.937 1.00 95.88 261 SER A CA 1
ATOM 2068 C C . SER A 1 261 ? -26.928 1.681 19.154 1.00 95.88 261 SER A C 1
ATOM 2070 O O . SER A 1 261 ? -27.584 0.640 19.081 1.00 95.88 261 SER A O 1
ATOM 2072 N N . GLY A 1 262 ? -26.255 2.015 20.261 1.00 95.75 262 GLY A N 1
ATOM 2073 C CA . GLY A 1 262 ? -26.333 1.261 21.517 1.00 95.75 262 GLY A CA 1
ATOM 2074 C C . GLY A 1 262 ? -25.608 -0.092 21.504 1.00 95.75 262 GLY A C 1
ATOM 2075 O O . GLY A 1 262 ? -25.826 -0.924 22.381 1.00 95.75 262 GLY A O 1
ATOM 2076 N N . GLN A 1 263 ? -24.708 -0.349 20.545 1.00 96.38 263 GLN A N 1
ATOM 2077 C CA . GLN A 1 263 ? -24.020 -1.650 20.435 1.00 96.38 263 GLN A CA 1
ATOM 2078 C C . GLN A 1 263 ? -23.115 -1.973 21.633 1.00 96.38 263 GLN A C 1
ATOM 2080 O O . GLN A 1 263 ? -22.735 -3.128 21.820 1.00 96.38 263 GLN A O 1
ATOM 2085 N N . PHE A 1 264 ? -22.766 -0.973 22.444 1.00 96.12 264 PHE A N 1
ATOM 2086 C CA . PHE A 1 264 ? -21.908 -1.138 23.615 1.00 96.12 264 PHE A CA 1
ATOM 2087 C C . PHE A 1 264 ? -22.674 -1.240 24.946 1.00 96.12 264 PHE A C 1
ATOM 2089 O O . PHE A 1 264 ? -22.033 -1.390 25.982 1.00 96.12 264 PHE A O 1
ATOM 2096 N N . GLU A 1 265 ? -24.014 -1.214 24.953 1.00 94.44 265 GLU A N 1
ATOM 2097 C CA . GLU A 1 265 ? -24.833 -1.247 26.185 1.00 94.44 265 GLU A CA 1
ATOM 2098 C C . GLU A 1 265 ? -24.600 -2.492 27.057 1.00 94.44 265 GLU A C 1
ATOM 2100 O O . GLU A 1 265 ? -24.827 -2.468 28.265 1.00 94.44 265 GLU A O 1
ATOM 2105 N N . SER A 1 266 ? -24.123 -3.592 26.466 1.00 93.94 266 SER A N 1
ATOM 2106 C CA . SER A 1 266 ? -23.783 -4.807 27.213 1.00 93.94 266 SER A CA 1
ATOM 2107 C C . SER A 1 266 ? -22.478 -4.705 28.009 1.00 93.94 266 SER A C 1
ATOM 2109 O O . SER A 1 266 ? -22.170 -5.613 28.781 1.00 93.94 266 SER A O 1
ATOM 2111 N N . LEU A 1 267 ? -21.675 -3.662 27.788 1.00 95.19 267 LEU A N 1
ATOM 2112 C CA . LEU A 1 267 ? -20.410 -3.451 28.482 1.00 95.19 267 LEU A CA 1
ATOM 2113 C C . LEU A 1 267 ? -20.634 -2.667 29.777 1.00 95.19 267 LEU A C 1
ATOM 2115 O O . LEU A 1 267 ? -21.448 -1.750 29.846 1.00 95.19 267 LEU A O 1
ATOM 2119 N N . ARG A 1 268 ? -19.857 -2.990 30.813 1.00 94.44 268 ARG A N 1
ATOM 2120 C CA . ARG A 1 268 ? -19.777 -2.160 32.019 1.00 94.44 268 ARG A CA 1
ATOM 2121 C C . ARG A 1 268 ? -18.893 -0.966 31.701 1.00 94.44 268 ARG A C 1
ATOM 2123 O O . ARG A 1 268 ? -17.686 -1.133 31.633 1.00 94.44 268 ARG A O 1
ATOM 2130 N N . VAL A 1 269 ? -19.470 0.205 31.478 1.00 93.62 269 VAL A N 1
ATOM 2131 C CA . VAL A 1 269 ? -18.727 1.406 31.065 1.00 93.62 269 VAL A CA 1
ATOM 2132 C C . VAL A 1 269 ? -18.759 2.481 32.149 1.00 93.62 269 VAL A C 1
ATOM 2134 O O . VAL A 1 269 ? -19.689 2.552 32.951 1.00 93.62 269 VAL A O 1
ATOM 2137 N N . LEU A 1 270 ? -17.728 3.317 32.176 1.00 91.12 270 LEU A N 1
ATOM 2138 C CA . LEU A 1 270 ? -17.693 4.584 32.897 1.00 91.12 270 LEU A CA 1
ATOM 2139 C C . LEU A 1 270 ? -18.251 5.696 32.000 1.00 91.12 270 LEU A C 1
ATOM 2141 O O . LEU A 1 270 ? -18.225 5.598 30.775 1.00 91.12 270 LEU A O 1
ATOM 2145 N N . ALA A 1 271 ? -18.668 6.812 32.604 1.00 89.62 271 ALA A N 1
ATOM 2146 C CA . ALA A 1 271 ? -19.052 8.014 31.852 1.00 89.62 271 ALA A CA 1
ATOM 2147 C C . ALA A 1 271 ? -17.906 8.573 30.982 1.00 89.62 271 ALA A C 1
ATOM 2149 O O . ALA A 1 271 ? -18.147 9.313 30.039 1.00 89.62 271 ALA A O 1
ATOM 2150 N N . THR A 1 272 ? -16.665 8.207 31.309 1.00 90.12 272 THR A N 1
ATOM 2151 C CA . THR A 1 272 ? -15.437 8.622 30.627 1.00 90.12 272 THR A CA 1
ATOM 2152 C C . THR A 1 272 ? -14.778 7.475 29.860 1.00 90.12 272 THR A C 1
ATOM 2154 O O . THR A 1 272 ? -13.591 7.563 29.560 1.00 90.12 272 THR A O 1
ATOM 2157 N N . SER A 1 273 ? -15.482 6.366 29.597 1.00 92.69 273 SER A N 1
ATOM 2158 C CA . SER A 1 273 ? -14.926 5.290 28.768 1.00 92.69 273 SER A CA 1
ATOM 2159 C C . S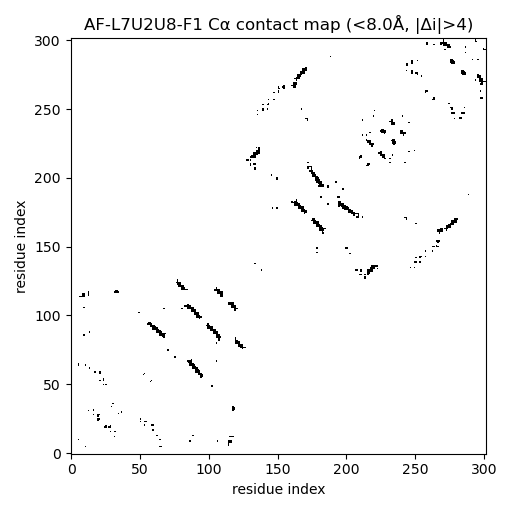ER A 1 273 ? -14.654 5.794 27.355 1.00 92.69 273 SER A C 1
ATOM 2161 O O . SER A 1 273 ? -15.521 6.428 26.759 1.00 92.69 273 SER A O 1
ATOM 2163 N N . GLU A 1 274 ? -13.483 5.487 26.810 1.00 93.38 274 GLU A N 1
ATOM 2164 C CA . GLU A 1 274 ? -12.998 6.047 25.546 1.00 93.38 274 GLU A CA 1
ATOM 2165 C C . GLU A 1 274 ? -13.080 5.045 24.388 1.00 93.38 274 GLU A C 1
ATOM 2167 O O . GLU A 1 274 ? -12.877 3.839 24.559 1.00 93.38 274 GLU A O 1
ATOM 2172 N N . LEU A 1 275 ? -13.347 5.570 23.195 1.00 95.50 275 LEU A N 1
ATOM 2173 C CA . LEU A 1 275 ? -13.166 4.905 21.912 1.00 95.50 275 LEU A CA 1
ATOM 2174 C C . LEU A 1 275 ? -11.889 5.443 21.266 1.00 95.50 275 LEU A C 1
ATOM 2176 O O . LEU A 1 275 ? -11.696 6.658 21.193 1.00 95.50 275 LEU A O 1
ATOM 2180 N N . CYS A 1 276 ? -11.039 4.544 20.780 1.00 94.69 276 CYS A N 1
ATOM 2181 C CA . CYS A 1 276 ? -9.779 4.897 20.136 1.00 94.69 276 CYS A CA 1
ATOM 2182 C C . CYS A 1 276 ? -9.580 4.106 18.837 1.00 94.69 276 CYS A C 1
ATOM 2184 O O . CYS A 1 276 ? -10.054 2.976 18.692 1.00 94.69 276 CYS A O 1
ATOM 2186 N N . VAL A 1 277 ? -8.869 4.706 17.889 1.00 96.00 277 VAL A N 1
ATOM 2187 C CA . VAL A 1 277 ? -8.388 4.059 16.666 1.00 96.00 277 VAL A CA 1
ATOM 2188 C C . VAL A 1 277 ? -6.932 4.452 16.482 1.00 96.00 277 VAL A C 1
ATOM 2190 O O . VAL A 1 277 ? -6.633 5.641 16.431 1.00 96.00 277 VAL A O 1
ATOM 2193 N N . GLU A 1 278 ? -6.048 3.477 16.332 1.00 94.44 278 GLU A N 1
ATOM 2194 C CA . GLU A 1 278 ? -4.617 3.714 16.148 1.00 94.44 278 GLU A CA 1
ATOM 2195 C C . GLU A 1 278 ? -4.071 2.814 15.039 1.00 94.44 278 GLU A C 1
ATOM 2197 O O . GLU A 1 278 ? -4.453 1.649 14.909 1.00 94.44 278 GLU A O 1
ATOM 2202 N N . GLU A 1 279 ? -3.217 3.376 14.192 1.00 94.25 279 GLU A N 1
ATOM 2203 C CA . GLU A 1 279 ? -2.458 2.631 13.195 1.00 94.25 279 GLU A CA 1
ATOM 2204 C C . GLU A 1 279 ? -1.083 2.270 13.764 1.00 94.25 279 GLU A C 1
ATOM 2206 O O . GLU A 1 279 ? -0.448 3.100 14.406 1.00 94.25 279 GLU A O 1
ATOM 2211 N N . TYR A 1 280 ? -0.625 1.043 13.514 1.00 87.62 280 TYR A N 1
ATOM 2212 C CA . TYR A 1 280 ? 0.546 0.449 14.169 1.00 87.62 280 TYR A CA 1
ATOM 2213 C C . TYR A 1 280 ? 1.852 1.237 14.015 1.00 87.62 280 TYR A C 1
ATOM 2215 O O . TYR A 1 280 ? 2.699 1.202 14.906 1.00 87.62 280 TYR A O 1
ATOM 2223 N N . GLU A 1 281 ? 2.036 1.954 12.908 1.00 85.00 281 GLU A N 1
ATOM 2224 C CA . GLU A 1 281 ? 3.215 2.790 12.671 1.00 85.00 281 GLU A CA 1
ATOM 2225 C C . GLU A 1 281 ? 2.976 4.276 12.994 1.00 85.00 281 GLU A C 1
ATOM 2227 O O . GLU A 1 281 ? 3.844 5.116 12.745 1.00 85.00 281 GLU A O 1
ATOM 2232 N N . GLY A 1 282 ? 1.811 4.624 13.547 1.00 88.38 282 GLY A N 1
ATOM 2233 C CA . GLY A 1 282 ? 1.466 5.984 13.954 1.00 88.38 282 GLY A CA 1
ATOM 2234 C C . GLY A 1 282 ? 1.048 6.902 12.803 1.00 88.38 282 GLY A C 1
ATOM 2235 O O . GLY A 1 282 ? 1.005 8.120 12.974 1.00 88.38 282 GLY A O 1
ATOM 2236 N N . HIS A 1 283 ? 0.714 6.367 11.619 1.00 89.19 283 HIS A N 1
ATOM 2237 C CA . HIS A 1 283 ? 0.256 7.200 10.489 1.00 89.19 283 HIS A CA 1
ATOM 2238 C C . HIS A 1 283 ? -1.157 7.763 10.685 1.00 89.19 283 HIS A C 1
ATOM 2240 O O . HIS A 1 283 ? -1.581 8.656 9.945 1.00 89.19 283 HIS A O 1
ATOM 2246 N N . PHE A 1 284 ? -1.901 7.223 11.648 1.00 94.31 284 PHE A N 1
ATOM 2247 C CA . PHE A 1 284 ? -3.220 7.692 12.042 1.00 94.31 284 PHE A CA 1
ATOM 2248 C C . PHE A 1 284 ? -3.474 7.372 13.517 1.00 94.31 284 PHE A C 1
ATOM 2250 O O . PHE A 1 284 ? -3.243 6.249 13.958 1.00 94.31 284 PHE A O 1
ATOM 2257 N N . GLY A 1 285 ? -4.021 8.343 14.244 1.00 93.38 285 GLY A N 1
ATOM 2258 C CA . GLY A 1 285 ? -4.516 8.181 15.606 1.00 93.38 285 GLY A CA 1
ATOM 2259 C C . GLY A 1 285 ? -5.786 9.003 15.787 1.00 93.38 285 GLY A C 1
ATOM 2260 O O . GLY A 1 285 ? -5.887 10.119 15.272 1.00 93.38 285 GLY A O 1
ATOM 2261 N N . TRP A 1 286 ? -6.781 8.439 16.465 1.00 94.50 286 TRP A N 1
ATOM 2262 C CA . TRP A 1 286 ? -7.991 9.150 16.855 1.00 94.50 286 TRP A CA 1
ATOM 2263 C C . TRP A 1 286 ? -8.492 8.698 18.235 1.00 94.50 286 TRP A C 1
ATOM 2265 O O . TRP A 1 286 ? -8.571 7.489 18.481 1.00 94.50 286 TRP A O 1
ATOM 2275 N N . PRO A 1 287 ? -8.922 9.637 19.096 1.00 90.06 287 PRO A N 1
ATOM 2276 C CA . PRO A 1 287 ? -8.675 11.087 18.993 1.00 90.06 287 PRO A CA 1
ATOM 2277 C C . PRO A 1 287 ? -7.171 11.414 18.985 1.00 90.06 287 PRO A C 1
ATOM 2279 O O . PRO A 1 287 ? -6.349 10.549 19.294 1.00 90.06 287 PRO A O 1
ATOM 2282 N N . ASP A 1 288 ? -6.815 12.652 18.635 1.00 84.94 288 ASP A N 1
ATOM 2283 C CA . ASP A 1 288 ? -5.457 13.133 18.909 1.00 84.94 288 ASP A CA 1
ATOM 2284 C C . ASP A 1 288 ? -5.209 13.064 20.426 1.00 84.94 288 ASP A C 1
ATOM 2286 O O . ASP A 1 288 ? -6.110 13.315 21.231 1.00 84.94 288 ASP A O 1
ATOM 2290 N N . TYR A 1 289 ? -4.004 12.666 20.822 1.00 76.75 289 TYR A N 1
ATOM 2291 C CA . TYR A 1 289 ? -3.667 12.380 22.212 1.00 76.75 289 TYR A CA 1
ATOM 2292 C C . TYR A 1 289 ? -3.861 13.597 23.119 1.00 76.75 289 TYR A C 1
ATOM 2294 O O . TYR A 1 289 ? -4.333 13.459 24.245 1.00 76.75 289 TYR A O 1
ATOM 2302 N N . GLU A 1 290 ? -3.535 14.780 22.610 1.00 78.88 290 GLU A N 1
ATOM 2303 C CA . GLU A 1 290 ? -3.654 16.043 23.342 1.00 78.88 290 GLU A CA 1
ATOM 2304 C C . GLU A 1 290 ? -5.067 16.648 23.257 1.00 78.88 290 GLU A C 1
ATOM 2306 O O . GLU A 1 290 ? -5.407 17.541 24.032 1.00 78.88 290 GLU A O 1
ATOM 2311 N N . GLU A 1 291 ? -5.915 16.159 22.344 1.00 79.31 291 GLU A N 1
ATOM 2312 C CA . GLU A 1 291 ? -7.264 16.695 22.099 1.00 79.31 291 GLU A CA 1
ATOM 2313 C C . GLU A 1 291 ? -8.383 15.764 22.583 1.00 79.31 291 GLU A C 1
ATOM 2315 O O . GLU A 1 291 ? -9.544 15.961 22.228 1.00 79.31 291 GLU A O 1
ATOM 2320 N N . ARG A 1 292 ? -8.063 14.754 23.401 1.00 73.75 292 ARG A N 1
ATOM 2321 C CA . ARG A 1 292 ? -9.062 13.801 23.906 1.00 73.75 292 ARG A CA 1
ATOM 2322 C C . ARG A 1 292 ? -10.160 14.506 24.685 1.00 73.75 292 ARG A C 1
ATOM 2324 O O . ARG A 1 292 ? -9.898 15.258 25.628 1.00 73.75 292 ARG A O 1
ATOM 2331 N N . GLY A 1 293 ? -11.402 14.176 24.366 1.00 80.00 293 GLY A N 1
ATOM 2332 C CA . GLY A 1 293 ? -12.539 14.794 25.011 1.00 80.00 293 GLY A CA 1
ATOM 2333 C C . GLY A 1 293 ? -13.839 14.025 24.854 1.00 80.00 293 GLY A C 1
ATOM 2334 O O . GLY A 1 293 ? -13.905 12.815 24.677 1.00 80.00 293 GLY A O 1
ATOM 2335 N N . LYS A 1 294 ? -14.943 14.750 24.992 1.00 83.38 294 LYS A N 1
ATOM 2336 C CA . LYS A 1 294 ? -16.285 14.154 25.020 1.00 83.38 294 LYS A CA 1
ATOM 2337 C C . LYS A 1 294 ? -16.673 13.499 23.693 1.00 83.38 294 LYS A C 1
ATOM 2339 O O . LYS A 1 294 ? -17.580 12.674 23.659 1.00 83.38 294 LYS A O 1
ATOM 2344 N N . GLU A 1 295 ? -16.014 13.871 22.603 1.00 87.31 295 GLU A N 1
ATOM 2345 C CA . GLU A 1 295 ? -16.262 13.366 21.257 1.00 87.31 295 GLU A CA 1
ATOM 2346 C C . GLU A 1 295 ? -15.940 11.878 21.110 1.00 87.31 295 GLU A C 1
ATOM 2348 O O . GLU A 1 295 ? -16.647 11.180 20.373 1.00 87.31 295 GLU A O 1
ATOM 2353 N N . ASN A 1 296 ? -14.940 11.382 21.845 1.00 90.94 296 ASN A N 1
ATOM 2354 C CA . ASN A 1 296 ? -14.550 9.978 21.825 1.00 90.94 296 ASN A CA 1
ATOM 2355 C C . ASN A 1 296 ? -15.078 9.180 23.024 1.00 90.94 296 ASN A C 1
ATOM 2357 O O . ASN A 1 296 ? -14.765 7.997 23.156 1.00 90.94 296 ASN A O 1
ATOM 2361 N N . TRP A 1 297 ? -15.914 9.780 23.874 1.00 93.25 297 TRP A N 1
ATOM 2362 C CA . TRP A 1 297 ? -16.572 9.037 24.940 1.00 93.25 297 TRP A CA 1
ATOM 2363 C C . TRP A 1 297 ? -17.609 8.068 24.377 1.00 93.25 297 TRP A C 1
ATOM 2365 O O . TRP A 1 297 ? -18.351 8.358 23.432 1.00 93.25 297 TRP A O 1
ATOM 2375 N N . LEU A 1 298 ? -17.640 6.891 24.992 1.00 90.69 298 LEU A N 1
ATOM 2376 C CA . LEU A 1 298 ? -18.514 5.777 24.654 1.00 90.69 298 LEU A CA 1
ATOM 2377 C C . LEU A 1 298 ? -19.936 6.010 25.179 1.00 90.69 298 LEU A C 1
ATOM 2379 O O . LEU A 1 298 ? -20.901 5.573 24.563 1.00 90.69 298 LEU A O 1
ATOM 2383 N N . VAL A 1 299 ? -20.078 6.768 26.267 1.00 88.81 299 VAL A N 1
ATOM 2384 C CA . VAL A 1 299 ? -21.362 7.326 26.702 1.00 88.81 299 VAL A CA 1
ATOM 2385 C C . VAL A 1 299 ? -21.374 8.806 26.317 1.00 88.81 299 VAL A C 1
ATOM 2387 O O . VAL A 1 299 ? -20.556 9.562 26.846 1.00 88.81 299 VAL A O 1
ATOM 2390 N N . PRO A 1 300 ? -22.257 9.245 25.400 1.00 79.44 300 PRO A N 1
ATOM 2391 C CA . PRO A 1 300 ? -22.383 10.660 25.077 1.00 79.44 300 PRO A CA 1
ATOM 2392 C C . PRO A 1 300 ? -22.715 11.478 26.335 1.00 79.44 300 PRO A C 1
ATOM 2394 O O . PRO A 1 300 ? -23.481 11.006 27.182 1.00 79.44 300 PRO A O 1
ATOM 2397 N N . PRO A 1 301 ? -22.160 12.693 26.489 1.00 72.94 301 PRO A N 1
ATOM 2398 C CA . PRO A 1 301 ? -22.551 13.574 27.582 1.00 72.94 301 PRO A CA 1
ATOM 2399 C C . PRO A 1 301 ? -24.054 13.910 27.490 1.00 72.94 301 PRO A C 1
ATOM 2401 O O . PRO A 1 301 ? -24.582 13.977 26.377 1.00 72.94 301 PRO A O 1
ATOM 2404 N N . PRO A 1 302 ? -24.732 14.113 28.635 1.00 66.50 302 PRO A N 1
ATOM 2405 C CA . PRO A 1 302 ? -26.125 14.557 28.665 1.00 66.50 302 PRO A CA 1
ATOM 2406 C C . PRO A 1 302 ? -26.318 15.947 28.046 1.00 66.50 302 PRO A C 1
ATOM 2408 O O . PRO A 1 302 ? -25.346 16.743 28.038 1.00 66.50 302 PRO A O 1
#

pLDDT: mean 87.97, std 11.7, range [41.03, 98.62]

Nearest PDB structures (foldseek):
  3er7-assembly1_A  TM=4.093E-01  e=1.108E-01  Exiguobacterium sibiricum 255-15
  1xfs-assembly1_B  TM=5.834E-01  e=1.491E+00  Nitrosomonas europaea ATCC 19718
  8kgn-assembly1_B  TM=3.548E-01  e=8.865E-01  African swine fever virus
  1xfs-assembly1_A  TM=2.430E-01  e=1.254E+00  Nitrosomonas europaea ATCC 19718
  5va2-assembly1_A  TM=1.346E-01  e=6.268E-01  Homo sapiens

Sequence (302 aa):
MTSSAIPPGAVAFVDRWRELFDACDWSGLRAHEHPDFPEAGPPRQNDSFIRGLGNSGFRVKSAKLKPFVQPRWSIFRLSRLHPPPTYWCDLVLRNKKGQETEAFIALAPWEGEEGAFRASYYVELPPKKKVAPLDLGKERQRVAKFVAKAVKDFARVRDERPLRRLELHYSTDNGTLSVCIDLDAAAEPGRGDAMTHFGFAELLVPRWPEVKEHKAPVVGLDGVKLAAREDGTWGTAEVHARLEVHLGKMLVATLLEMRDSGQFESLRVLATSELCVEEYEGHFGWPDYEERGKENWLVPPP

Secondary structure (DSSP, 8-state):
---PPPPHHHHHHHHHHHHHHHTT-HHHHHHHH-TTS-TT-S--HHHHHHHHHHHTTEEEEEEEEEE------GGGGTEEEESPPSEEEEEEEEETT--EEEEEEEEEEPTTSTT-EEE-EEEEPPP---PPPEEHHHHHHHHHHHHHHHHHHHTTS---SPEEEEEEEEETTTTEEEEEEE--TT--TT-TT--TEEEEEEEE-THHHHHHHHT--EE-TTSPEEEE-TTS-EE-SS-EE-HHHHHHHHHHHHHHHHHHTTTTTTS-EEEEEEEEEEETTSS-EES-GGG-SGGGBSS---

Solvent-accessible surface area (backbone atoms only — not comparable to full-atom values): 17110 Å² total; per-residue (Å²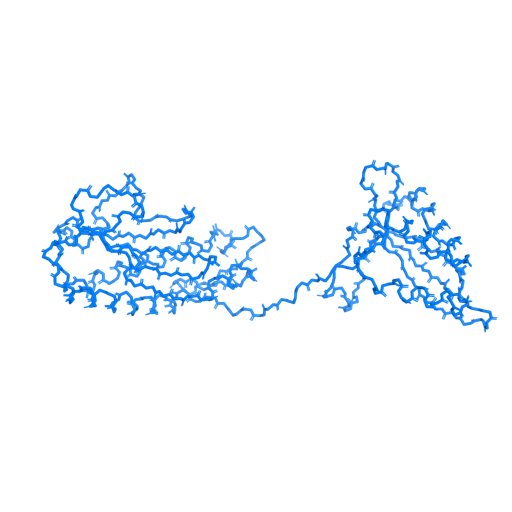): 131,83,79,75,77,81,56,68,35,56,52,52,48,52,53,52,46,47,54,26,46,62,70,62,36,65,65,60,35,45,47,60,36,40,72,87,54,59,99,87,60,88,82,72,66,65,60,53,52,56,51,49,42,36,76,69,48,31,32,79,72,45,77,47,78,43,76,48,71,87,70,93,51,73,67,62,77,46,28,44,62,43,60,72,51,59,30,32,30,46,32,38,29,36,27,92,86,70,54,73,48,79,50,74,49,40,28,16,77,36,87,94,43,92,67,39,50,27,50,34,42,81,42,78,47,78,78,81,70,87,58,75,63,49,46,43,55,62,48,38,57,55,49,47,55,51,52,52,49,46,51,57,56,52,52,67,50,90,66,88,64,44,38,36,34,43,31,41,42,30,37,54,82,81,9,41,39,24,42,25,37,24,47,54,88,80,66,63,83,89,50,81,88,71,39,76,33,60,59,69,38,76,44,84,38,69,62,44,26,50,31,64,75,63,50,29,35,37,25,41,80,87,66,50,74,21,45,48,48,93,90,63,29,36,23,59,97,88,52,68,40,44,65,57,45,58,50,47,53,44,52,50,57,39,54,51,52,38,42,79,68,52,68,58,71,74,48,58,66,43,78,74,12,34,47,37,37,38,34,79,87,63,78,29,65,36,59,50,85,91,66,65,53,70,86,38,27,60,42,69,77,133